Protein AF-A0A2Z7D446-F1 (afdb_monomer)

Radius of gyration: 74.81 Å; Cα contacts (8 Å, |Δi|>4): 0; chains: 1; bounding box: 135×70×244 Å

Solvent-accessible surface area (backbone atoms only — not comparable to full-atom values): 16941 Å² total; per-residue (Å²): 139,85,73,76,69,62,62,59,56,51,52,59,50,55,52,51,55,56,54,52,58,61,61,57,70,62,62,71,68,70,73,66,80,77,76,84,79,87,79,92,70,89,73,76,91,74,81,80,77,81,74,77,75,71,85,68,87,78,54,74,69,58,53,55,55,55,50,53,56,53,53,56,50,53,57,55,51,52,55,54,52,54,55,53,64,62,57,70,66,61,81,74,71,82,81,81,79,83,88,80,84,94,65,99,78,61,64,71,63,55,55,54,54,52,51,51,52,52,50,52,53,51,52,50,52,51,52,51,50,52,52,51,51,54,48,51,51,55,49,51,52,51,50,54,53,48,53,51,51,51,52,50,52,52,52,50,51,52,50,51,54,53,52,52,51,53,51,53,54,49,54,51,57,49,51,52,52,53,48,51,52,52,52,52,52,53,50,52,52,52,52,52,53,51,49,53,53,50,51,54,50,50,54,51,50,52,52,50,52,51,51,51,52,53,50,52,51,52,51,52,51,51,53,52,53,52,53,50,52,51,53,50,54,52,49,52,52,52,53,52,48,52,51,50,51,52,50,52,53,52,48,50,55,49,50,54,52,51,52,53,50,51,52,53,50,52,51,49,52,52,50,53,51,50,52,51,51,50,54,59,59,65,58,73,80,74,85,90,127

Secondary structure (DSSP, 8-state):
---HHHHHHHHHHHHHHHHHHHHHTTTTTSSSTTS------------------------HHHHHHHHHHHHHHHHHHHHHHHHHHHHTTSTT-----------TTSHHHHHHHHHHHHHHHHHHHHHHHHHHHHHHHHHHHHHHHHHHHHHHHHHHHHHHHHHHHHHHHHHHHHHHHHHHHHHHHHHHHHHHHHHHHHHHHHHHHHHHHHHHHHHHHHHHHHHHHHHHHHHHHHHHHHHHHHHHHHHHHHHHHHHHHHHHHHHHHHHHHHHHHHHHHHHHHHGGGS---

Organism: NCBI:txid472368

Mean predicted aligned error: 19.19 Å

Structure (mmCIF, N/CA/C/O backbone):
data_AF-A0A2Z7D446-F1
#
_entry.id   AF-A0A2Z7D446-F1
#
loop_
_atom_site.group_PDB
_atom_site.id
_atom_site.type_symbol
_atom_site.label_atom_id
_atom_site.label_alt_id
_atom_site.label_comp_id
_atom_site.label_asym_id
_atom_site.label_entity_id
_atom_site.label_seq_id
_atom_site.pdbx_PDB_ins_code
_atom_site.Cartn_x
_atom_site.Cartn_y
_atom_site.Cartn_z
_atom_site.occupancy
_atom_site.B_iso_or_equiv
_atom_site.auth_seq_id
_atom_site.auth_comp_id
_atom_site.auth_asym_id
_atom_site.auth_atom_id
_atom_site.pdbx_PDB_model_num
ATOM 1 N N . MET A 1 1 ? -7.478 -37.285 50.504 1.00 45.81 1 MET A N 1
ATOM 2 C CA . MET A 1 1 ? -7.095 -37.019 49.098 1.00 45.81 1 MET A CA 1
ATOM 3 C C . MET A 1 1 ? -6.933 -35.510 48.919 1.00 45.81 1 MET A C 1
ATOM 5 O O . MET A 1 1 ? -7.862 -34.793 49.253 1.00 45.81 1 MET A O 1
ATOM 9 N N . ARG A 1 2 ? -5.749 -35.007 48.525 1.00 47.47 2 ARG A N 1
ATOM 10 C CA . ARG A 1 2 ? -5.423 -33.561 48.448 1.00 47.47 2 ARG A CA 1
ATOM 11 C C . ARG A 1 2 ? -5.204 -33.129 46.982 1.00 47.47 2 ARG A C 1
ATOM 13 O O . ARG A 1 2 ? -4.108 -33.366 46.484 1.00 47.47 2 ARG A O 1
ATOM 20 N N . PRO A 1 3 ? -6.161 -32.461 46.308 1.00 53.50 3 PRO A N 1
ATOM 21 C CA . PRO A 1 3 ? -5.958 -31.945 44.946 1.00 53.50 3 PRO A CA 1
ATOM 22 C C . PRO A 1 3 ? -5.343 -30.530 44.898 1.00 53.50 3 PRO A C 1
ATOM 24 O O . PRO A 1 3 ? -4.930 -30.066 43.842 1.00 53.50 3 PRO A O 1
ATOM 27 N N . ALA A 1 4 ? -5.233 -29.825 46.028 1.00 52.88 4 ALA A N 1
ATOM 28 C CA . ALA A 1 4 ? -4.943 -28.385 46.030 1.00 52.88 4 ALA A CA 1
ATOM 29 C C . ALA A 1 4 ? -3.487 -27.985 45.695 1.00 52.88 4 ALA A C 1
ATOM 31 O O . ALA A 1 4 ? -3.219 -26.813 45.454 1.00 52.88 4 ALA A O 1
ATOM 32 N N . ARG A 1 5 ? -2.526 -28.922 45.659 1.00 52.75 5 ARG A N 1
ATOM 33 C CA . ARG A 1 5 ? -1.110 -28.587 45.387 1.00 52.75 5 ARG A CA 1
ATOM 34 C C . ARG A 1 5 ? -0.753 -28.515 43.897 1.00 52.75 5 ARG A C 1
ATOM 36 O O . ARG A 1 5 ? 0.243 -27.889 43.557 1.00 52.75 5 ARG A O 1
ATOM 43 N N . SER A 1 6 ? -1.564 -29.101 43.013 1.00 64.31 6 SER A N 1
ATOM 44 C CA . SER A 1 6 ? -1.285 -29.113 41.567 1.00 64.31 6 SER A CA 1
ATOM 45 C C . SER A 1 6 ? -1.637 -27.780 40.887 1.00 64.31 6 SER A C 1
ATOM 47 O O . SER A 1 6 ? -0.875 -27.297 40.052 1.00 64.31 6 SER A O 1
ATOM 49 N N . ALA A 1 7 ? -2.718 -27.120 41.314 1.00 64.44 7 ALA A N 1
ATOM 50 C CA . ALA A 1 7 ? -3.150 -25.850 40.724 1.00 64.44 7 ALA A CA 1
ATOM 51 C C . ALA A 1 7 ? -2.189 -24.681 41.020 1.00 64.44 7 ALA A C 1
ATOM 53 O O . ALA A 1 7 ? -1.989 -23.814 40.172 1.00 64.44 7 ALA A O 1
ATOM 54 N N . ALA A 1 8 ? -1.542 -24.678 42.191 1.00 67.12 8 ALA A N 1
ATOM 55 C CA . ALA A 1 8 ? -0.602 -23.619 42.560 1.00 67.12 8 ALA A CA 1
ATOM 56 C C . ALA A 1 8 ? 0.659 -23.629 41.675 1.00 67.12 8 ALA A C 1
ATOM 58 O O . ALA A 1 8 ? 1.114 -22.574 41.243 1.00 67.12 8 ALA A O 1
ATOM 59 N N . LEU A 1 9 ? 1.191 -24.811 41.340 1.00 71.81 9 LEU A N 1
ATOM 60 C CA . LEU A 1 9 ? 2.373 -24.933 40.477 1.00 71.81 9 LEU A CA 1
ATOM 61 C C . LEU A 1 9 ? 2.088 -24.508 39.028 1.00 71.81 9 LEU A C 1
ATOM 63 O O . LEU A 1 9 ? 2.944 -23.892 38.399 1.00 71.81 9 LEU A O 1
ATOM 67 N N . SER A 1 10 ? 0.874 -24.754 38.527 1.00 81.19 10 SER A N 1
ATOM 68 C CA . SER A 1 10 ? 0.450 -24.301 37.194 1.00 81.19 10 SER A CA 1
ATOM 69 C C . SER A 1 10 ? 0.410 -22.772 37.086 1.00 81.19 10 SER A C 1
ATOM 71 O O . SER A 1 10 ? 0.870 -22.213 36.092 1.00 81.19 10 SER A O 1
ATOM 73 N N . TRP A 1 11 ? -0.049 -22.084 38.135 1.00 81.00 11 TRP A N 1
ATOM 74 C CA . TRP A 1 11 ? -0.133 -20.622 38.141 1.00 81.00 11 TRP A CA 1
ATOM 75 C C . TRP A 1 11 ? 1.244 -19.943 38.155 1.00 81.00 11 TRP A C 1
ATOM 77 O O . TRP A 1 11 ? 1.459 -18.960 37.448 1.00 81.00 11 TRP A O 1
ATOM 87 N N . TYR A 1 12 ? 2.203 -20.488 38.911 1.00 80.69 12 TYR A N 1
ATOM 88 C CA . TYR A 1 12 ? 3.579 -19.974 38.926 1.00 80.69 12 TYR A CA 1
ATOM 89 C C . TYR A 1 12 ? 4.335 -20.232 37.617 1.00 80.69 12 TYR A C 1
ATOM 91 O O . TYR A 1 12 ? 5.234 -19.462 37.276 1.00 80.69 12 TYR A O 1
ATOM 99 N N . GLN A 1 13 ? 3.986 -21.291 36.882 1.00 82.00 13 GLN A N 1
ATOM 100 C CA . GLN A 1 13 ? 4.558 -21.551 35.563 1.00 82.00 13 GLN A CA 1
ATOM 101 C C . GLN A 1 13 ? 4.000 -20.563 34.527 1.00 82.00 13 GLN A C 1
ATOM 103 O O . GLN A 1 13 ? 4.774 -19.880 33.867 1.00 82.00 13 GLN A O 1
ATOM 108 N N . LEU A 1 14 ? 2.675 -20.365 34.509 1.00 87.38 14 LEU A N 1
ATOM 109 C CA . LEU A 1 14 ? 2.008 -19.420 33.606 1.00 87.38 14 LEU A CA 1
ATOM 110 C C . LEU A 1 14 ? 2.472 -17.967 33.820 1.00 87.38 14 LEU A C 1
ATOM 112 O O . LEU A 1 14 ? 2.624 -17.212 32.866 1.00 87.38 14 LEU A O 1
ATOM 116 N N . LYS A 1 15 ? 2.724 -17.569 35.076 1.00 87.19 15 LYS A N 1
ATOM 117 C CA . LYS A 1 15 ? 3.250 -16.235 35.409 1.00 87.19 15 LYS A CA 1
ATOM 118 C C . LYS A 1 15 ? 4.658 -16.019 34.839 1.00 87.19 15 LYS A C 1
ATOM 120 O O . LYS A 1 15 ? 4.930 -14.949 34.306 1.00 87.19 15 LYS A O 1
ATOM 125 N N . ARG A 1 16 ? 5.529 -17.033 34.924 1.00 85.56 16 ARG A N 1
ATOM 126 C CA . ARG A 1 16 ? 6.899 -16.969 34.389 1.00 85.56 16 ARG A CA 1
ATOM 127 C C . ARG A 1 16 ? 6.917 -16.840 32.871 1.00 85.56 16 ARG A C 1
ATOM 129 O O . ARG A 1 16 ? 7.693 -16.040 32.360 1.00 85.56 16 ARG A O 1
ATOM 136 N N . ASP A 1 17 ? 6.050 -17.574 32.183 1.00 85.44 17 ASP A N 1
ATOM 137 C CA . ASP A 1 17 ? 5.977 -17.530 30.721 1.00 85.44 17 ASP A CA 1
ATOM 138 C C . ASP A 1 17 ? 5.464 -16.158 30.236 1.00 85.44 17 ASP A C 1
ATOM 140 O O . ASP A 1 17 ? 6.008 -15.589 29.291 1.00 85.44 17 ASP A O 1
ATOM 144 N N . LEU A 1 18 ? 4.504 -15.561 30.958 1.00 85.12 18 LEU A N 1
ATOM 145 C CA . LEU A 1 18 ? 3.976 -14.226 30.651 1.00 85.12 18 LEU A CA 1
ATOM 146 C C . LEU A 1 18 ? 5.014 -13.104 30.853 1.00 85.12 18 LEU A C 1
ATOM 148 O O . LEU A 1 18 ? 5.046 -12.131 30.097 1.00 85.12 18 LEU A O 1
ATOM 152 N N . ASP A 1 19 ? 5.853 -13.220 31.886 1.00 80.75 19 ASP A N 1
ATOM 153 C CA . ASP A 1 19 ? 6.896 -12.231 32.177 1.00 80.75 19 ASP A CA 1
ATOM 154 C C . ASP A 1 19 ? 8.102 -12.374 31.221 1.00 80.75 19 ASP A C 1
ATOM 156 O O . ASP A 1 19 ? 8.728 -11.368 30.875 1.00 80.75 19 ASP A O 1
ATOM 160 N N . ALA A 1 20 ? 8.387 -13.587 30.727 1.00 80.62 20 ALA A N 1
ATOM 161 C CA . ALA A 1 20 ? 9.415 -13.832 29.712 1.00 80.62 20 ALA A CA 1
ATOM 162 C C . ALA A 1 20 ? 9.042 -13.211 28.353 1.00 80.62 20 ALA A C 1
ATOM 164 O O . ALA A 1 20 ? 9.843 -12.460 27.792 1.00 80.62 20 ALA A O 1
ATOM 165 N N . GLU A 1 21 ? 7.805 -13.409 27.883 1.00 77.19 21 GLU A N 1
ATOM 166 C CA . GLU A 1 21 ? 7.310 -12.853 26.610 1.00 77.19 21 GLU A CA 1
ATOM 167 C C . GLU A 1 21 ? 7.317 -11.310 26.610 1.00 77.19 21 GLU A C 1
ATOM 169 O O . GLU A 1 21 ? 7.667 -10.658 25.624 1.00 77.19 21 GLU A O 1
ATOM 174 N N . 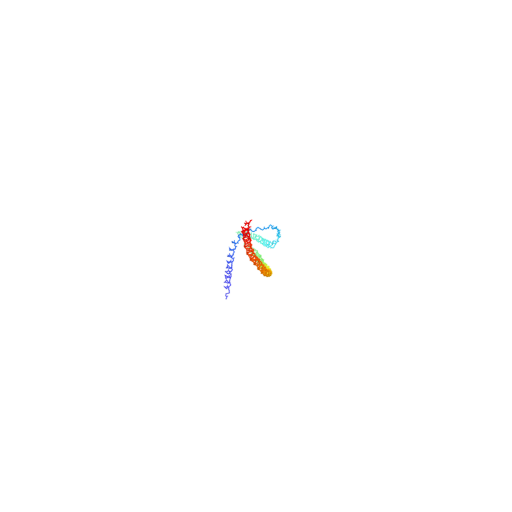LYS A 1 22 ? 7.028 -10.691 27.763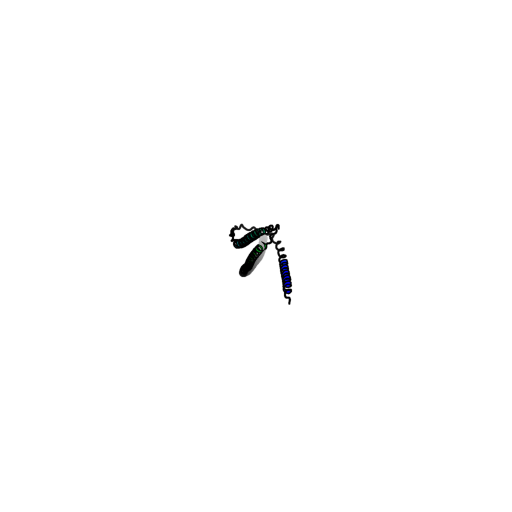 1.00 72.62 22 LYS A N 1
ATOM 175 C CA . LYS A 1 22 ? 7.054 -9.229 27.915 1.00 72.62 22 LYS A CA 1
ATOM 176 C C . LYS A 1 22 ? 8.470 -8.638 27.880 1.00 72.62 22 LYS A C 1
ATOM 178 O O . LYS A 1 22 ? 8.627 -7.461 27.552 1.00 72.62 22 LYS A O 1
ATOM 183 N N . SER A 1 23 ? 9.487 -9.429 28.222 1.00 65.44 23 SER A N 1
ATOM 184 C CA . SER A 1 23 ? 10.889 -8.995 28.217 1.00 65.44 23 SER A CA 1
ATOM 185 C C . SER A 1 23 ? 11.536 -9.029 26.827 1.00 65.44 23 SER A C 1
ATOM 187 O O . SER A 1 23 ? 12.517 -8.324 26.591 1.00 65.44 23 SER A O 1
ATOM 189 N N . GLU A 1 24 ? 10.964 -9.790 25.893 1.00 60.69 24 GLU A N 1
ATOM 190 C CA . GLU A 1 24 ? 11.466 -9.905 24.521 1.00 60.69 24 GLU A CA 1
ATOM 191 C C . GLU A 1 24 ? 10.886 -8.797 23.619 1.00 60.69 24 GLU A C 1
ATOM 193 O O . GLU A 1 24 ? 11.603 -8.197 22.821 1.00 60.69 24 GLU A O 1
ATOM 198 N N . ALA A 1 25 ? 9.640 -8.376 23.869 1.00 56.81 25 ALA A N 1
ATOM 199 C CA . ALA A 1 25 ? 8.967 -7.310 23.118 1.00 56.81 25 ALA A CA 1
ATOM 200 C C . ALA A 1 25 ? 9.537 -5.884 23.317 1.00 56.81 25 ALA A C 1
ATOM 202 O O . ALA A 1 25 ? 9.133 -4.954 22.615 1.00 56.81 25 ALA A O 1
ATOM 203 N N . THR A 1 26 ? 10.448 -5.664 24.273 1.00 52.03 26 THR A N 1
ATOM 204 C CA . THR A 1 26 ? 11.039 -4.337 24.538 1.00 52.03 26 THR A CA 1
ATOM 205 C C . THR A 1 26 ? 12.441 -4.144 23.967 1.00 52.03 26 THR A C 1
ATOM 207 O O . THR A 1 26 ? 12.908 -3.006 23.942 1.00 52.03 26 THR A O 1
ATOM 210 N N . LYS A 1 27 ? 13.097 -5.191 23.443 1.00 53.62 27 LYS A N 1
ATOM 211 C CA . LYS A 1 27 ? 14.417 -5.047 22.799 1.00 53.62 27 LYS A CA 1
ATOM 212 C C . LYS A 1 27 ? 14.344 -4.638 21.327 1.00 53.62 27 LYS A C 1
ATOM 214 O O . LYS A 1 27 ? 15.234 -3.928 20.868 1.00 53.62 27 LYS A O 1
ATOM 219 N N . ASP A 1 28 ? 13.250 -4.946 20.636 1.00 53.53 28 ASP A N 1
ATOM 220 C CA . ASP A 1 28 ? 13.100 -4.598 19.215 1.00 53.53 28 ASP A CA 1
ATOM 221 C C . ASP A 1 28 ? 12.646 -3.152 18.965 1.00 53.53 28 ASP A C 1
ATOM 223 O O . ASP A 1 28 ? 12.715 -2.663 17.843 1.00 53.53 28 ASP A O 1
ATOM 227 N N . LYS A 1 29 ? 12.246 -2.408 20.004 1.00 53.50 29 LYS A N 1
ATOM 228 C CA . LYS A 1 29 ? 11.827 -1.002 19.853 1.00 53.50 29 LYS A CA 1
ATOM 229 C C . LYS A 1 29 ? 12.955 0.025 19.928 1.00 53.50 29 LYS A C 1
ATOM 231 O O . LYS A 1 29 ? 12.698 1.198 19.682 1.00 53.50 29 LYS A O 1
ATOM 236 N N . GLN A 1 30 ? 14.181 -0.380 20.267 1.00 51.97 30 GLN A N 1
ATOM 237 C CA . GLN A 1 30 ? 15.298 0.561 20.422 1.00 51.97 30 GLN A CA 1
ATOM 238 C C . GLN A 1 30 ? 16.219 0.639 19.190 1.00 51.97 30 GLN A C 1
ATOM 240 O O . GLN A 1 30 ? 17.029 1.557 19.097 1.00 51.97 30 GLN A O 1
ATOM 245 N N . SER A 1 31 ? 16.099 -0.272 18.219 1.00 53.53 31 SER A N 1
ATOM 246 C CA . SER A 1 31 ? 16.943 -0.280 17.011 1.00 53.53 31 SER A CA 1
ATOM 247 C C . SER A 1 31 ? 16.336 0.454 15.807 1.00 53.53 31 SER A C 1
ATOM 249 O O . SER A 1 31 ? 17.049 0.714 14.838 1.00 53.53 31 SER A O 1
ATOM 251 N N . GLU A 1 32 ? 15.062 0.852 15.862 1.00 50.88 32 GLU A N 1
ATOM 252 C CA . GLU A 1 32 ? 14.374 1.497 14.731 1.00 50.88 32 GLU A CA 1
ATOM 253 C C . GLU A 1 32 ? 14.438 3.039 14.760 1.00 50.88 32 GLU A C 1
ATOM 255 O O . GLU A 1 32 ? 14.260 3.691 13.733 1.00 50.88 32 GLU A O 1
ATOM 260 N N . ASP A 1 33 ? 14.804 3.638 15.899 1.00 49.94 33 ASP A N 1
ATOM 261 C CA . ASP A 1 33 ? 14.790 5.099 16.108 1.00 49.94 33 ASP A CA 1
ATOM 262 C C . ASP A 1 33 ? 16.054 5.833 15.599 1.00 49.94 33 ASP A C 1
ATOM 264 O O . ASP A 1 33 ? 16.188 7.047 15.718 1.00 49.94 33 ASP A O 1
ATOM 268 N N . MET A 1 34 ? 17.010 5.120 14.990 1.00 52.38 34 MET A N 1
ATOM 269 C CA . MET A 1 34 ? 18.250 5.723 14.468 1.00 52.38 34 MET A CA 1
ATOM 270 C C . MET A 1 34 ? 18.303 5.846 12.937 1.00 52.38 34 MET A C 1
ATOM 272 O O . MET A 1 34 ? 19.298 6.343 12.406 1.00 52.38 34 MET A O 1
ATOM 276 N N . ARG A 1 35 ? 17.256 5.440 12.199 1.00 54.97 35 ARG A N 1
ATOM 277 C CA . ARG A 1 35 ? 17.282 5.405 10.719 1.00 54.97 35 ARG A CA 1
ATOM 278 C C . ARG A 1 35 ? 16.427 6.454 9.999 1.00 54.97 35 ARG A C 1
ATOM 280 O O . ARG A 1 35 ? 16.237 6.344 8.792 1.00 54.97 35 ARG A O 1
ATOM 287 N N . SER A 1 36 ? 15.962 7.502 10.676 1.00 53.31 36 SER A N 1
ATOM 288 C CA . SER A 1 36 ? 15.228 8.602 10.031 1.00 53.31 36 SER A CA 1
ATOM 289 C C . SER A 1 36 ? 15.920 9.952 10.225 1.00 53.31 36 SER A C 1
ATOM 291 O O . SER A 1 36 ? 15.410 10.853 10.890 1.00 53.31 36 SER A O 1
ATOM 293 N N . ARG A 1 37 ? 17.095 10.123 9.618 1.00 58.00 37 ARG A N 1
ATOM 294 C CA . ARG A 1 37 ? 17.642 11.452 9.325 1.00 58.00 37 ARG A CA 1
ATOM 295 C C . ARG A 1 37 ? 18.060 11.496 7.862 1.00 58.00 37 ARG A C 1
ATOM 297 O O . ARG A 1 37 ? 18.836 10.655 7.423 1.00 58.00 37 ARG A O 1
ATOM 304 N N . ASN A 1 38 ? 17.563 12.523 7.175 1.00 54.59 38 ASN A N 1
ATOM 305 C CA . ASN A 1 38 ? 17.978 13.023 5.860 1.00 54.59 38 ASN A CA 1
ATOM 306 C C . ASN A 1 38 ? 17.155 12.529 4.665 1.00 54.59 38 ASN A C 1
ATOM 308 O O . ASN A 1 38 ? 17.614 11.741 3.845 1.00 54.59 38 ASN A O 1
ATOM 312 N N . THR A 1 39 ? 15.968 13.113 4.496 1.00 49.38 39 THR A N 1
ATOM 313 C CA . THR A 1 39 ? 15.541 13.596 3.172 1.00 49.38 39 THR A CA 1
ATOM 314 C C . THR A 1 39 ? 14.478 14.674 3.359 1.00 49.38 39 THR A C 1
ATOM 316 O O . THR A 1 39 ? 13.283 14.408 3.440 1.00 49.38 39 THR A O 1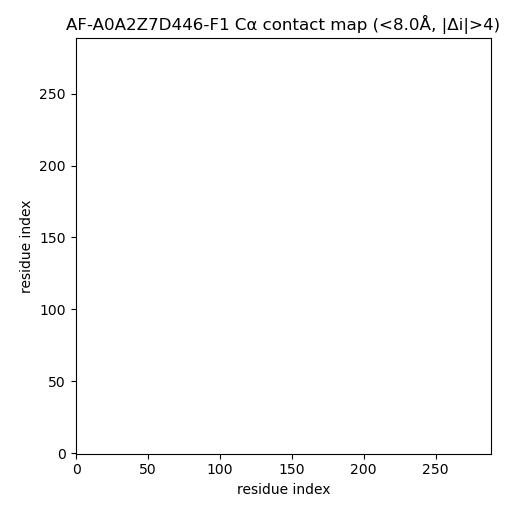
ATOM 319 N N . GLU A 1 40 ? 14.934 15.918 3.491 1.00 47.03 40 GLU A N 1
ATOM 320 C CA . GLU A 1 40 ? 14.078 17.099 3.431 1.00 47.03 40 GLU A CA 1
ATOM 321 C C . GLU A 1 40 ? 13.704 17.330 1.960 1.00 47.03 40 GLU A C 1
ATOM 323 O O . GLU A 1 40 ? 14.356 18.063 1.222 1.00 47.03 40 GLU A O 1
ATOM 328 N N . VAL A 1 41 ? 12.688 16.600 1.500 1.00 55.69 41 VAL A N 1
ATOM 329 C CA . VAL A 1 41 ? 12.043 16.841 0.209 1.00 55.69 41 VAL A CA 1
ATOM 330 C C . VAL A 1 41 ? 10.982 17.909 0.442 1.00 55.69 41 VAL A C 1
ATOM 332 O O . VAL A 1 41 ? 10.007 17.689 1.161 1.00 55.69 41 VAL A O 1
ATOM 335 N N . ALA A 1 42 ? 11.188 19.084 -0.150 1.00 58.53 42 ALA A N 1
ATOM 336 C CA . ALA A 1 42 ? 10.226 20.175 -0.136 1.00 58.53 42 ALA A CA 1
ATOM 337 C C . ALA A 1 42 ? 8.902 19.709 -0.766 1.00 58.53 42 ALA A C 1
ATOM 339 O O . ALA A 1 42 ? 8.788 19.554 -1.982 1.00 58.53 42 ALA A O 1
ATOM 340 N N . HIS A 1 43 ? 7.894 19.464 0.070 1.00 48.97 43 HIS A N 1
ATOM 341 C CA . HIS A 1 43 ? 6.547 19.165 -0.395 1.00 48.97 43 HIS A CA 1
ATOM 342 C C . HIS A 1 43 ? 5.797 20.459 -0.746 1.00 48.97 43 HIS A C 1
ATOM 344 O O . HIS A 1 43 ? 5.843 21.424 0.023 1.00 48.97 43 HIS A O 1
ATOM 350 N N . PRO A 1 44 ? 5.070 20.492 -1.879 1.00 57.44 44 PRO A N 1
ATOM 351 C CA . PRO A 1 44 ? 4.242 21.629 -2.251 1.00 57.44 44 PRO A CA 1
ATOM 352 C C . PRO A 1 44 ? 3.130 21.842 -1.219 1.00 57.44 44 PRO A C 1
ATOM 354 O O . PRO A 1 44 ? 2.625 20.895 -0.615 1.00 57.44 44 PRO A O 1
ATOM 357 N N . ALA A 1 45 ? 2.753 23.105 -1.025 1.00 52.47 45 ALA A N 1
ATOM 358 C CA . ALA A 1 45 ? 1.757 23.561 -0.066 1.00 52.47 45 ALA A CA 1
ATOM 359 C C . ALA A 1 45 ? 0.377 22.916 -0.305 1.00 52.47 45 ALA A C 1
ATOM 361 O O . ALA A 1 45 ? -0.497 23.473 -0.968 1.00 52.47 45 ALA A O 1
ATOM 362 N N . VAL A 1 46 ? 0.158 21.733 0.271 1.00 51.62 46 VAL A N 1
ATOM 363 C CA . VAL A 1 46 ? -1.161 21.105 0.329 1.00 51.62 46 VAL A CA 1
ATOM 364 C C . VAL A 1 46 ? -1.969 21.817 1.407 1.00 51.62 46 VAL A C 1
ATOM 366 O O . VAL A 1 46 ? -1.696 21.727 2.605 1.00 51.62 46 VAL A O 1
ATOM 369 N N . LYS A 1 47 ? -2.985 22.545 0.947 1.00 67.25 47 LYS A N 1
ATOM 370 C CA . LYS A 1 47 ? -4.021 23.220 1.729 1.00 67.25 47 LYS A CA 1
ATOM 371 C C . LYS A 1 47 ? -4.653 22.215 2.706 1.00 67.25 47 LYS A C 1
ATOM 373 O O . LYS A 1 47 ? -5.536 21.445 2.338 1.00 67.25 47 LYS A O 1
ATOM 378 N N . ARG A 1 48 ? -4.173 22.191 3.957 1.00 48.09 48 ARG A N 1
ATOM 379 C CA . ARG A 1 48 ? -4.730 21.376 5.050 1.00 48.09 48 ARG A CA 1
ATOM 380 C C . ARG A 1 48 ? -6.187 21.778 5.281 1.00 48.09 48 ARG A C 1
ATOM 382 O O . ARG A 1 48 ? -6.473 22.770 5.947 1.00 48.09 48 ARG A O 1
ATOM 389 N N . ILE A 1 49 ? -7.109 20.979 4.756 1.00 66.19 49 ILE A N 1
ATOM 390 C CA . ILE A 1 49 ? -8.514 21.004 5.153 1.00 66.19 49 ILE A CA 1
ATOM 391 C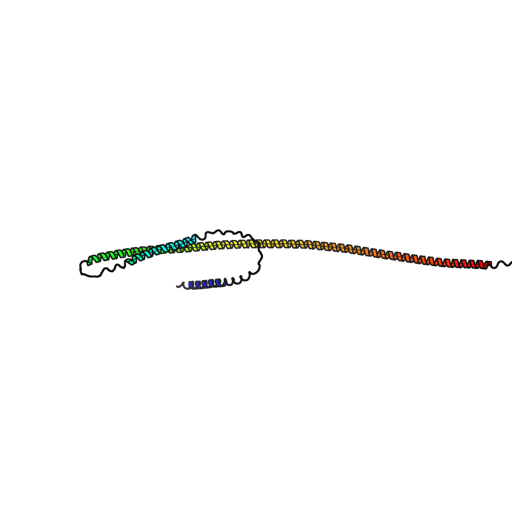 C . ILE A 1 49 ? -8.564 20.496 6.595 1.00 66.19 49 ILE A C 1
ATOM 393 O O . ILE A 1 49 ? -8.377 19.308 6.861 1.00 66.19 49 ILE A O 1
ATOM 397 N N . ARG A 1 50 ? -8.781 21.413 7.542 1.00 47.94 50 ARG A N 1
ATOM 398 C CA . ARG A 1 50 ? -9.128 21.073 8.923 1.00 47.94 50 ARG A CA 1
ATOM 399 C C . ARG A 1 50 ? -10.479 20.363 8.895 1.00 47.94 50 ARG A C 1
ATOM 401 O O . ARG A 1 50 ? -11.518 21.012 8.875 1.00 47.94 50 ARG A O 1
ATOM 408 N N . LYS A 1 51 ? -10.472 19.030 8.894 1.00 50.34 51 LYS A N 1
ATOM 409 C CA . LYS A 1 51 ? -11.638 18.270 9.338 1.00 50.34 51 LYS A CA 1
ATOM 410 C C . LYS A 1 51 ? -11.749 18.490 10.841 1.00 50.34 51 LYS A C 1
ATOM 412 O O . LYS A 1 51 ? -10.934 17.990 11.613 1.00 50.34 51 LYS A O 1
ATOM 417 N N . THR A 1 52 ? -12.719 19.302 11.235 1.00 49.62 52 THR A N 1
ATOM 418 C CA . THR A 1 52 ? -13.222 19.373 12.601 1.00 49.62 52 THR A CA 1
ATOM 419 C C . THR A 1 52 ? -13.674 17.972 12.990 1.00 49.62 52 THR A C 1
ATOM 421 O O . THR A 1 52 ? -14.707 17.481 12.545 1.00 49.62 52 THR A O 1
ATOM 424 N N . VAL A 1 53 ? -12.844 17.292 13.781 1.00 43.12 53 VAL A N 1
ATOM 425 C CA . VAL A 1 53 ? -13.238 16.082 14.495 1.00 43.12 53 VAL A CA 1
ATOM 426 C C . VAL A 1 53 ? -14.386 16.505 15.397 1.00 43.12 53 VAL A C 1
ATOM 428 O O . VAL A 1 53 ? -14.193 17.268 16.346 1.00 43.12 53 VAL A O 1
ATOM 431 N N . GLY A 1 54 ? -15.599 16.094 15.025 1.00 46.88 54 GLY A N 1
ATOM 432 C CA . GLY A 1 54 ? -16.776 16.266 15.856 1.00 46.88 54 GLY A CA 1
ATOM 433 C C . GLY A 1 54 ? -16.449 15.751 17.249 1.00 46.88 54 GLY A C 1
ATOM 434 O O . GLY A 1 54 ? -15.873 14.671 17.389 1.00 46.88 54 GLY A O 1
ATOM 435 N N . ARG A 1 55 ? -16.769 16.555 18.265 1.00 52.38 55 ARG A N 1
ATOM 436 C CA . ARG A 1 55 ? -16.786 16.123 19.661 1.00 52.38 55 ARG A CA 1
ATOM 437 C C . ARG A 1 55 ? -17.771 14.962 19.750 1.00 52.38 55 ARG A C 1
ATOM 439 O O . ARG A 1 55 ? -18.965 15.168 19.934 1.00 52.38 55 ARG A O 1
ATOM 446 N N . GLY A 1 56 ? -17.268 13.752 19.526 1.00 46.78 56 GLY A N 1
ATOM 447 C CA . GLY A 1 56 ? -17.983 12.531 19.829 1.00 46.78 56 GLY A CA 1
ATOM 448 C C . GLY A 1 56 ? -18.333 12.580 21.305 1.00 46.78 56 GLY A C 1
ATOM 449 O O . GLY A 1 56 ? -17.494 12.968 22.114 1.00 46.78 56 GLY A O 1
ATOM 450 N N . MET A 1 57 ? -19.585 12.256 21.617 1.00 48.00 57 MET A N 1
ATOM 451 C CA . MET A 1 57 ? -20.096 12.045 22.966 1.00 48.00 57 MET A CA 1
ATOM 452 C C . MET A 1 57 ? -19.120 11.169 23.757 1.00 48.00 57 MET A C 1
ATOM 454 O O . MET A 1 57 ? -19.160 9.943 23.675 1.00 48.00 57 MET A O 1
ATOM 458 N N . VAL A 1 58 ? -18.210 11.791 24.502 1.00 45.34 58 VAL A N 1
ATOM 459 C CA . VAL A 1 58 ? -17.343 11.068 25.420 1.00 45.34 58 VAL A CA 1
ATOM 460 C C . VAL A 1 58 ? -18.192 10.787 26.653 1.00 45.34 58 VAL A C 1
ATOM 462 O O . VAL A 1 58 ? -18.494 11.686 27.426 1.00 45.34 58 VAL A O 1
ATOM 465 N N . ASN A 1 59 ? -18.602 9.528 26.786 1.00 50.03 59 ASN A N 1
ATOM 466 C CA . ASN A 1 59 ? -18.905 8.869 28.054 1.00 50.03 59 ASN A CA 1
ATOM 467 C C . ASN A 1 59 ? -19.932 9.522 28.992 1.00 50.03 59 ASN A C 1
ATOM 469 O O . ASN A 1 59 ? -19.664 9.681 30.180 1.00 50.03 59 ASN A O 1
ATOM 473 N N . LEU A 1 60 ? -21.174 9.701 28.535 1.00 50.31 60 LEU A N 1
ATOM 474 C CA . LEU A 1 60 ? -22.293 9.866 29.478 1.00 50.31 60 LEU A CA 1
ATOM 475 C C . LEU A 1 60 ? -22.430 8.656 30.438 1.00 50.31 60 LEU A C 1
ATOM 477 O O . LEU A 1 60 ? -22.930 8.792 31.547 1.00 50.31 60 LEU A O 1
ATOM 481 N N . CYS A 1 61 ? -21.964 7.465 30.034 1.00 48.62 61 CYS A N 1
ATOM 482 C CA . CYS A 1 61 ? -22.066 6.242 30.840 1.00 48.62 61 CYS A CA 1
ATOM 483 C C . CYS A 1 61 ? -21.035 6.142 31.978 1.00 48.62 61 CYS A C 1
ATOM 485 O O . CYS A 1 61 ? -21.315 5.480 32.972 1.00 48.62 61 CYS A O 1
ATOM 487 N N . ALA A 1 62 ? -19.860 6.776 31.864 1.00 51.19 62 ALA A N 1
ATOM 488 C CA . ALA A 1 62 ? -18.861 6.719 32.936 1.00 51.19 62 ALA A CA 1
ATOM 489 C C . ALA A 1 62 ? -19.237 7.651 34.100 1.00 51.19 62 ALA A C 1
ATOM 491 O O . ALA A 1 62 ? -19.096 7.265 35.258 1.00 51.19 62 ALA A O 1
ATOM 492 N N . ASP A 1 63 ? -19.796 8.826 33.793 1.00 43.97 63 ASP A N 1
ATOM 493 C CA . ASP A 1 63 ? -20.229 9.793 34.808 1.00 43.97 63 ASP A CA 1
ATOM 494 C C . ASP A 1 63 ? -21.394 9.267 35.654 1.00 43.97 63 ASP A C 1
ATOM 496 O O . ASP A 1 63 ? -21.385 9.422 36.871 1.00 43.97 63 ASP A O 1
ATOM 500 N N . LEU A 1 64 ? -22.360 8.566 35.048 1.00 53.06 64 LEU A N 1
ATOM 501 C CA . LEU A 1 64 ? -23.514 8.008 35.766 1.00 53.06 64 LEU A CA 1
ATOM 502 C C . LEU A 1 64 ? -23.130 6.919 36.785 1.00 53.06 64 LEU A C 1
ATOM 504 O O . LEU A 1 64 ? -23.719 6.860 37.862 1.00 53.06 64 LEU A O 1
ATOM 508 N N . ILE A 1 65 ? -22.127 6.085 36.486 1.00 54.00 65 ILE A N 1
ATOM 509 C CA . ILE A 1 65 ? -21.684 5.009 37.393 1.00 54.00 65 ILE A CA 1
ATOM 510 C C . ILE A 1 65 ? -20.871 5.581 38.561 1.00 54.00 65 ILE A C 1
ATOM 512 O O . ILE A 1 65 ? -21.046 5.153 39.705 1.00 54.00 65 ILE A O 1
ATOM 516 N N . VAL A 1 66 ? -20.015 6.574 38.299 1.00 54.97 66 VAL A N 1
ATOM 517 C CA . VAL A 1 66 ? -19.216 7.227 39.345 1.00 54.97 66 VAL A CA 1
ATOM 518 C C . VAL A 1 66 ? -20.108 8.073 40.257 1.00 54.97 66 VAL A C 1
ATOM 520 O O . VAL A 1 66 ? -19.991 7.967 41.478 1.00 54.97 66 VAL A O 1
ATOM 523 N N . HIS A 1 67 ? -21.065 8.829 39.705 1.00 45.47 67 HIS A N 1
ATOM 524 C CA . HIS A 1 67 ? -21.970 9.646 40.518 1.00 45.47 67 HIS A CA 1
ATOM 525 C C . HIS A 1 67 ? -22.892 8.814 41.414 1.00 45.47 67 HIS A C 1
ATOM 527 O O . HIS A 1 67 ? -23.019 9.118 42.600 1.00 45.47 67 HIS A O 1
ATOM 533 N N . LEU A 1 68 ? -23.502 7.745 40.890 1.00 47.75 68 LEU A N 1
ATOM 534 C CA . LEU A 1 68 ? -24.460 6.949 41.663 1.00 47.75 68 LEU A CA 1
ATOM 535 C C . LEU A 1 68 ? -23.778 6.178 42.809 1.00 47.75 68 LEU A C 1
ATOM 537 O O . LEU A 1 68 ? -24.338 6.055 43.897 1.00 47.75 68 LEU A O 1
ATOM 541 N N . SER A 1 69 ? -22.539 5.721 42.598 1.00 48.47 69 SER A N 1
ATOM 542 C CA . SER A 1 69 ? -21.755 5.003 43.615 1.00 48.47 69 SER A CA 1
ATOM 543 C C . SER A 1 69 ? -21.307 5.913 44.765 1.00 48.47 69 SER A C 1
ATOM 545 O O . SER A 1 69 ? -21.299 5.496 45.924 1.00 48.47 69 SER A O 1
ATOM 547 N N . ILE A 1 70 ? -20.960 7.168 44.460 1.00 50.84 70 ILE A N 1
ATOM 548 C CA . ILE A 1 70 ? -20.579 8.170 45.467 1.00 50.84 70 ILE A CA 1
ATOM 549 C C . ILE A 1 70 ? -21.811 8.627 46.259 1.00 50.84 70 ILE A C 1
ATOM 551 O O . ILE A 1 70 ? -21.738 8.765 47.476 1.00 50.84 70 ILE A O 1
ATOM 555 N N . GLN A 1 71 ? -22.955 8.802 45.596 1.00 46.91 71 GLN A N 1
ATOM 556 C CA . GLN A 1 71 ? -24.172 9.284 46.249 1.00 46.91 71 GLN A CA 1
ATOM 557 C C . GLN A 1 71 ? -24.767 8.253 47.222 1.00 46.91 71 GLN A C 1
ATOM 559 O O . GLN A 1 71 ? -25.141 8.603 48.338 1.00 46.91 71 GLN A O 1
ATOM 564 N N . ILE A 1 72 ? -24.770 6.965 46.855 1.00 56.12 72 ILE A N 1
ATOM 565 C CA . ILE A 1 72 ? -25.276 5.894 47.730 1.00 56.12 72 ILE A CA 1
ATOM 566 C C . ILE A 1 72 ? -24.360 5.676 48.946 1.00 56.12 72 ILE A C 1
ATOM 568 O O . ILE A 1 72 ? -24.853 5.361 50.030 1.00 56.12 72 ILE A O 1
ATOM 572 N N . SER A 1 73 ? -23.040 5.853 48.806 1.00 52.12 73 SER A N 1
ATOM 573 C CA . SER A 1 73 ? -22.131 5.672 49.945 1.00 52.12 73 SER A CA 1
ATOM 574 C C . SER A 1 73 ? -22.270 6.799 50.971 1.00 52.12 73 SER A C 1
ATOM 576 O O . SER A 1 73 ? -22.307 6.523 52.167 1.00 52.12 73 SER A O 1
ATOM 578 N N . VAL A 1 74 ? -22.438 8.052 50.542 1.00 61.19 74 VAL A N 1
ATOM 579 C CA . VAL A 1 74 ? -22.547 9.199 51.458 1.00 61.19 74 VAL A CA 1
ATOM 580 C C . VAL A 1 74 ? -23.826 9.139 52.306 1.00 61.19 74 VAL A C 1
ATOM 582 O O . VAL A 1 74 ? -23.739 9.265 53.529 1.00 61.19 74 VAL A O 1
ATOM 585 N N . ASP A 1 75 ? -24.985 8.845 51.709 1.00 55.88 75 ASP A N 1
ATOM 586 C CA . ASP A 1 75 ? -26.271 8.851 52.432 1.00 55.88 75 ASP A CA 1
ATOM 587 C C . ASP A 1 75 ? -26.406 7.698 53.444 1.00 55.88 75 ASP A C 1
ATOM 589 O O . ASP A 1 75 ? -26.937 7.871 54.550 1.00 55.88 75 ASP A O 1
ATOM 593 N N . ILE A 1 76 ? -25.892 6.510 53.098 1.00 61.03 76 ILE A N 1
ATOM 594 C CA . ILE A 1 76 ? -25.922 5.348 53.999 1.00 61.03 76 ILE A CA 1
ATOM 595 C C . ILE A 1 76 ? -25.012 5.593 55.202 1.00 61.03 76 ILE A C 1
ATOM 597 O O . ILE A 1 76 ? -25.389 5.280 56.333 1.00 61.03 76 ILE A O 1
ATOM 601 N N . THR A 1 77 ? -23.832 6.177 54.979 1.00 61.53 77 THR A N 1
ATOM 602 C CA . THR A 1 77 ? -22.867 6.384 56.059 1.00 61.53 77 THR A CA 1
ATOM 603 C C . THR A 1 77 ? -23.342 7.477 57.026 1.00 61.53 77 THR A C 1
ATOM 605 O O . THR A 1 77 ? -23.270 7.272 58.238 1.00 61.53 77 THR A O 1
ATOM 608 N N . ASP A 1 78 ? -23.916 8.584 56.534 1.00 66.56 78 ASP A N 1
ATOM 609 C CA . ASP A 1 78 ? -24.415 9.676 57.392 1.00 66.56 78 ASP A CA 1
ATOM 610 C C . ASP A 1 78 ? -25.577 9.225 58.295 1.00 66.56 78 ASP A C 1
ATOM 612 O O . ASP A 1 78 ? -25.579 9.471 59.505 1.00 66.56 78 ASP A O 1
ATOM 616 N N . THR A 1 79 ? -26.521 8.457 57.744 1.00 66.88 79 THR A N 1
ATOM 617 C CA . THR A 1 79 ? -27.668 7.933 58.506 1.00 66.88 79 THR A CA 1
ATOM 618 C C . THR A 1 79 ? -27.223 6.951 59.600 1.00 66.88 79 THR A C 1
ATOM 620 O O . THR A 1 79 ? -27.724 6.999 60.728 1.00 66.88 79 THR A O 1
ATOM 623 N N . PHE A 1 80 ? -26.244 6.088 59.303 1.00 65.88 80 PHE A N 1
ATOM 624 C CA . PHE A 1 80 ? -25.714 5.108 60.258 1.00 65.88 80 PHE A CA 1
ATOM 625 C C . PHE A 1 80 ? -24.908 5.777 61.384 1.00 65.88 80 PHE A C 1
ATOM 627 O O . PHE A 1 80 ? -25.081 5.434 62.557 1.00 65.88 80 PHE A O 1
ATOM 634 N N . PHE A 1 81 ? -24.079 6.776 61.055 1.00 69.25 81 PHE A N 1
ATOM 635 C CA . PHE A 1 81 ? -23.336 7.556 62.050 1.00 69.25 81 PHE A CA 1
ATOM 636 C C . PHE A 1 81 ? -24.267 8.356 62.964 1.00 69.25 81 PHE A C 1
ATOM 638 O O . PHE A 1 81 ? -24.061 8.378 64.181 1.00 69.25 81 PHE A O 1
ATOM 645 N N . ARG A 1 82 ? -25.325 8.956 62.411 1.00 73.69 82 ARG A N 1
ATOM 646 C CA . ARG A 1 82 ? -26.302 9.722 63.191 1.00 73.69 82 ARG A CA 1
ATOM 647 C C . ARG A 1 82 ? -27.067 8.822 64.173 1.00 73.69 82 ARG A C 1
ATOM 649 O O . ARG A 1 82 ? -27.203 9.179 65.342 1.00 73.69 82 ARG A O 1
ATOM 656 N N . ALA A 1 83 ? -27.471 7.617 63.762 1.00 63.72 83 ALA A N 1
ATOM 657 C CA . ALA A 1 83 ? -28.114 6.642 64.652 1.00 63.72 83 ALA A CA 1
ATOM 658 C C . ALA A 1 83 ? -27.192 6.162 65.794 1.00 63.72 83 ALA A C 1
ATOM 660 O O . ALA A 1 83 ? -27.635 6.028 66.938 1.00 63.72 83 ALA A O 1
ATOM 661 N N . PHE A 1 84 ? -25.898 5.957 65.519 1.00 64.06 84 PHE A N 1
ATOM 662 C CA . PHE A 1 84 ? -24.921 5.538 66.532 1.00 64.06 84 PHE A CA 1
ATOM 663 C C . PHE A 1 84 ? -24.663 6.617 67.594 1.00 64.06 84 PHE A C 1
ATOM 665 O O . PHE A 1 84 ? -24.599 6.313 68.787 1.00 64.06 84 PHE A O 1
ATOM 672 N N . GLN A 1 85 ? -24.577 7.885 67.182 1.00 64.94 85 GLN A N 1
ATOM 673 C CA . GLN A 1 85 ? -24.371 9.009 68.102 1.00 64.94 85 GLN A CA 1
ATOM 674 C C . GLN A 1 85 ? -25.557 9.232 69.050 1.00 64.94 85 GLN A C 1
ATOM 676 O O . GLN A 1 85 ? -25.364 9.656 70.191 1.00 64.94 85 GLN A O 1
ATOM 681 N N . HIS A 1 86 ? -26.779 8.902 68.625 1.00 59.31 86 HIS A N 1
ATOM 682 C CA . HIS A 1 86 ? -27.952 8.980 69.497 1.00 59.31 86 HIS A CA 1
ATOM 683 C C . HIS A 1 86 ? -27.986 7.871 70.561 1.00 59.31 86 HIS A C 1
ATOM 685 O O . HIS A 1 86 ? -28.501 8.102 71.654 1.00 59.31 86 HIS A O 1
ATOM 691 N N . ARG A 1 87 ? -27.382 6.703 70.302 1.00 53.91 87 ARG A N 1
ATOM 692 C CA . ARG A 1 87 ? -27.389 5.568 71.242 1.00 53.91 87 ARG A CA 1
ATOM 693 C C . ARG A 1 87 ? -26.363 5.700 72.373 1.00 53.91 87 ARG A C 1
ATOM 695 O O . ARG A 1 87 ? -26.616 5.240 73.480 1.00 53.91 87 ARG A O 1
ATOM 702 N N . GLN A 1 88 ? -25.254 6.408 72.141 1.00 54.34 88 GLN A N 1
ATOM 703 C CA . GLN A 1 88 ? -24.212 6.653 73.153 1.00 54.34 88 GLN A CA 1
ATOM 704 C C . GLN A 1 88 ? -24.650 7.561 74.321 1.00 54.34 88 GLN A C 1
ATOM 706 O O . GLN A 1 88 ? -23.912 7.710 75.292 1.00 54.34 88 GLN A O 1
ATOM 711 N N . ARG A 1 89 ? -25.837 8.181 74.254 1.00 55.06 89 ARG A N 1
ATOM 712 C CA . ARG A 1 89 ? -26.349 9.064 75.317 1.00 55.06 89 ARG A CA 1
ATOM 713 C C . ARG A 1 89 ? -27.184 8.356 76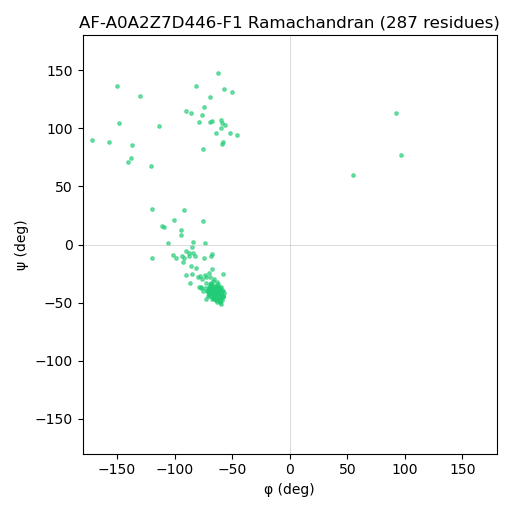.388 1.00 55.06 89 ARG A C 1
ATOM 715 O O . ARG A 1 89 ? -27.527 9.004 77.370 1.00 55.06 89 ARG A O 1
ATOM 722 N N . VAL A 1 90 ? -27.486 7.064 76.236 1.00 50.59 90 VAL A N 1
ATOM 723 C CA . VAL A 1 90 ? -28.366 6.335 77.173 1.00 50.59 90 VAL A CA 1
ATOM 724 C C . VAL A 1 90 ? -27.594 5.674 78.329 1.00 50.59 90 VAL A C 1
ATOM 726 O O . VAL A 1 90 ? -28.121 5.594 79.434 1.00 50.59 90 VAL A O 1
ATOM 729 N N . ASP A 1 91 ? -26.312 5.336 78.155 1.00 50.00 91 ASP A N 1
ATOM 730 C CA . ASP A 1 91 ? -25.490 4.699 79.210 1.00 50.00 91 ASP A CA 1
ATOM 731 C C . ASP A 1 91 ? -25.061 5.643 80.354 1.00 50.00 91 ASP A C 1
ATOM 733 O O . ASP A 1 91 ? -24.380 5.231 81.291 1.00 50.00 91 ASP A O 1
ATOM 737 N N . ARG A 1 92 ? -25.465 6.922 80.329 1.00 52.59 92 ARG A N 1
ATOM 738 C CA . ARG A 1 92 ? -25.177 7.892 81.406 1.00 52.59 92 ARG A CA 1
ATOM 739 C C . ARG A 1 92 ? -26.283 8.029 82.462 1.00 52.59 92 ARG A C 1
ATOM 741 O O . ARG A 1 92 ? -26.164 8.884 83.333 1.00 52.59 92 ARG A O 1
ATOM 748 N N . CYS A 1 93 ? -27.319 7.188 82.442 1.00 48.62 93 CYS A N 1
ATOM 749 C CA . CYS A 1 93 ? -28.416 7.233 83.422 1.00 48.62 93 CYS A CA 1
ATOM 750 C C . CYS A 1 93 ? -28.260 6.297 84.639 1.00 48.62 93 CYS A C 1
ATOM 752 O O . CYS A 1 93 ? -29.209 6.149 85.402 1.00 48.62 93 CYS A O 1
ATOM 754 N N . CYS A 1 94 ? -27.088 5.703 84.885 1.00 52.94 94 CYS A N 1
ATOM 755 C CA . CYS A 1 94 ? -26.877 4.783 86.017 1.00 52.94 94 CYS A CA 1
ATOM 756 C C . CYS A 1 94 ? -26.359 5.453 87.309 1.00 52.94 94 CYS A C 1
ATOM 758 O O . CYS A 1 94 ? -25.648 4.821 88.081 1.00 52.94 94 CYS A O 1
ATOM 760 N N . GLY A 1 95 ? -26.692 6.723 87.553 1.00 50.78 95 GLY A N 1
ATOM 761 C CA . GLY A 1 95 ? -26.278 7.461 88.759 1.00 50.78 95 GLY A CA 1
ATOM 762 C C . GLY A 1 95 ? -27.345 7.572 89.853 1.00 50.78 95 GLY A C 1
ATOM 763 O O . GLY A 1 95 ? -27.289 8.522 90.622 1.00 50.78 95 GLY A O 1
ATOM 764 N N . LEU A 1 96 ? -28.361 6.699 89.882 1.00 53.03 96 LEU A N 1
ATOM 765 C CA . LEU A 1 96 ? -29.580 6.926 90.678 1.00 53.03 96 LEU A CA 1
ATOM 766 C C . LEU A 1 96 ? -29.864 5.865 91.754 1.00 53.03 96 LEU A C 1
ATOM 768 O O . LEU A 1 96 ? -31.023 5.616 92.068 1.00 53.03 96 LEU A O 1
ATOM 772 N N . PHE A 1 97 ? -28.826 5.250 92.323 1.00 55.28 97 PHE A N 1
ATOM 773 C CA . PHE A 1 97 ? -28.963 4.401 93.511 1.00 55.28 97 PHE A CA 1
ATOM 774 C C . PHE A 1 97 ? -27.790 4.630 94.467 1.00 55.28 97 PHE A C 1
ATOM 776 O O . PHE A 1 97 ? -26.927 3.772 94.602 1.00 55.28 97 PHE A O 1
ATOM 783 N N . ASP A 1 98 ? -27.766 5.800 95.108 1.00 53.56 98 ASP A N 1
ATOM 784 C CA . ASP A 1 98 ? -27.099 5.939 96.403 1.00 53.56 98 ASP A CA 1
ATOM 785 C C . ASP A 1 98 ? -28.143 5.636 97.485 1.00 53.56 98 ASP A C 1
ATOM 787 O O . ASP A 1 98 ? -29.194 6.277 97.586 1.00 53.56 98 ASP A O 1
ATOM 791 N N . GLU A 1 99 ? -27.872 4.550 98.198 1.00 56.53 99 GLU A N 1
ATOM 792 C CA . GLU A 1 99 ? -28.687 3.917 99.222 1.00 56.53 99 GLU A CA 1
ATOM 793 C C . GLU A 1 99 ? -28.664 4.732 100.513 1.00 56.53 99 GLU A C 1
ATOM 795 O O . GLU A 1 99 ? -27.625 4.823 101.154 1.00 56.53 99 GLU A O 1
ATOM 800 N N . ASP A 1 100 ? -29.820 5.234 100.950 1.00 53.06 100 ASP A N 1
ATOM 801 C CA . ASP A 1 100 ? -30.047 5.513 102.365 1.00 53.06 100 ASP A CA 1
ATOM 802 C C . ASP A 1 100 ? -31.531 5.365 102.745 1.00 53.06 100 ASP A C 1
ATOM 804 O O . ASP A 1 100 ? -32.440 5.874 102.089 1.00 53.06 100 ASP A O 1
ATOM 808 N N . SER A 1 101 ? -31.741 4.714 103.892 1.00 53.75 101 SER A N 1
ATOM 809 C CA . SER A 1 101 ? -32.978 4.533 104.672 1.00 53.75 101 SER A CA 1
ATOM 810 C C . SER A 1 101 ? -33.832 3.277 104.410 1.00 53.75 101 SER A C 1
ATOM 812 O O . SER A 1 101 ? -34.460 3.059 103.376 1.00 53.75 101 SER A O 1
ATOM 814 N N . GLY A 1 102 ? -33.869 2.425 105.439 1.00 58.28 102 GLY A N 1
ATOM 815 C CA . GLY A 1 102 ? -34.602 1.169 105.466 1.00 58.28 102 GLY A CA 1
ATOM 816 C C . GLY A 1 102 ? -36.120 1.339 105.484 1.00 58.28 102 GLY A C 1
ATOM 817 O O . GLY A 1 102 ? -36.688 1.973 106.366 1.00 58.28 102 GLY A O 1
ATOM 818 N N . THR A 1 103 ? -36.790 0.672 104.546 1.00 54.06 103 THR A N 1
ATOM 819 C CA . THR A 1 103 ? -38.212 0.307 104.632 1.00 54.06 103 THR A CA 1
ATOM 820 C C . THR A 1 103 ? -38.433 -1.010 103.881 1.00 54.06 103 THR A C 1
ATOM 822 O O . THR A 1 103 ? -38.465 -1.070 102.656 1.00 54.06 103 THR A O 1
ATOM 825 N N . ALA A 1 104 ? -38.596 -2.106 104.624 1.00 55.94 104 ALA A N 1
ATOM 826 C CA . ALA A 1 104 ? -38.634 -3.478 104.104 1.00 55.94 104 ALA A CA 1
ATOM 827 C C . ALA A 1 104 ? -39.944 -3.884 103.377 1.00 55.94 104 ALA A C 1
ATOM 829 O O . ALA A 1 104 ? -40.225 -5.070 103.241 1.00 55.94 104 ALA A O 1
ATOM 830 N N . SER A 1 105 ? -40.761 -2.935 102.898 1.00 51.50 105 SER A N 1
ATOM 831 C CA . SER A 1 105 ? -42.100 -3.223 102.340 1.00 51.50 105 SER A CA 1
ATOM 832 C C . SER A 1 105 ? -42.308 -2.810 100.874 1.00 51.50 105 SER A C 1
ATOM 834 O O . SER A 1 105 ? -43.296 -3.231 100.278 1.00 51.50 105 SER A O 1
ATOM 836 N N . VAL A 1 106 ? -41.407 -2.031 100.262 1.00 55.53 106 VAL A N 1
ATOM 837 C CA . VAL A 1 106 ? -41.550 -1.561 98.858 1.00 55.53 106 VAL A CA 1
ATOM 838 C C . VAL A 1 106 ? -40.873 -2.509 97.851 1.00 55.53 106 VAL A C 1
ATOM 840 O O . VAL A 1 106 ? -41.124 -2.459 96.650 1.00 55.53 106 VAL A O 1
ATOM 843 N N . HIS A 1 107 ? -40.064 -3.451 98.341 1.00 54.56 107 HIS A N 1
ATOM 844 C CA . HIS A 1 107 ? -39.168 -4.279 97.529 1.00 54.56 107 HIS A CA 1
ATOM 845 C C . HIS A 1 107 ? -39.887 -5.186 96.507 1.00 54.56 107 HIS A C 1
ATOM 847 O O . HIS A 1 107 ? -39.402 -5.364 95.392 1.00 54.56 107 HIS A O 1
ATOM 853 N N . ASN A 1 108 ? -41.078 -5.703 96.831 1.00 59.38 108 ASN A N 1
ATOM 854 C CA . ASN A 1 108 ? -41.790 -6.642 95.952 1.00 59.38 108 ASN A CA 1
ATOM 855 C C . ASN A 1 108 ? -42.419 -5.979 94.710 1.00 59.38 108 ASN A C 1
ATOM 857 O O . ASN A 1 108 ? -42.585 -6.643 93.685 1.00 59.38 108 ASN A O 1
ATOM 861 N N . GLN A 1 109 ? -42.751 -4.682 94.768 1.00 66.19 109 GLN A N 1
ATOM 862 C CA . GLN A 1 109 ? -43.333 -3.958 93.629 1.00 66.19 109 GLN A CA 1
ATOM 863 C C . GLN A 1 109 ? -42.261 -3.598 92.589 1.00 66.19 109 GLN A C 1
ATOM 865 O O . GLN A 1 109 ? -42.493 -3.719 91.383 1.00 66.19 109 GLN A O 1
ATOM 870 N N . THR A 1 110 ? -41.053 -3.265 93.046 1.00 73.50 110 THR A N 1
ATOM 871 C CA . THR A 1 110 ? -39.904 -2.940 92.190 1.00 73.50 110 THR A CA 1
ATOM 872 C C . THR A 1 110 ? -39.435 -4.153 91.381 1.00 73.50 110 THR A C 1
ATOM 874 O O . THR A 1 110 ? -39.092 -4.025 90.208 1.00 73.50 110 THR A O 1
ATOM 877 N N . THR A 1 111 ? -39.493 -5.364 91.948 1.00 77.81 111 THR A N 1
ATOM 878 C CA . THR A 1 111 ? -39.078 -6.592 91.243 1.00 77.81 111 THR A CA 1
ATOM 879 C C . THR A 1 111 ? -39.987 -6.948 90.060 1.00 77.81 111 THR A C 1
ATOM 881 O O . THR A 1 111 ? -39.526 -7.542 89.085 1.00 77.81 111 THR A O 1
ATOM 884 N N . ALA A 1 112 ? -41.285 -6.632 90.122 1.00 81.56 112 ALA A N 1
ATOM 885 C CA . ALA A 1 112 ? -42.202 -6.871 89.002 1.00 81.56 112 ALA A CA 1
ATOM 886 C C . ALA A 1 112 ? -41.931 -5.902 87.839 1.00 81.56 112 ALA A C 1
ATOM 888 O O . ALA A 1 112 ? -41.826 -6.336 86.694 1.00 81.56 112 ALA A O 1
ATOM 889 N N . GLN A 1 113 ? -41.723 -4.617 88.142 1.00 84.94 113 GLN A N 1
ATOM 890 C CA . GLN A 1 113 ? -41.404 -3.588 87.145 1.00 84.94 113 GLN A CA 1
ATOM 891 C C . GLN A 1 113 ? -40.062 -3.845 86.450 1.00 84.94 113 GLN A C 1
ATOM 893 O O . GLN A 1 113 ? -39.944 -3.685 85.237 1.00 84.94 113 GLN A O 1
ATOM 898 N N . LEU A 1 114 ? -39.058 -4.299 87.202 1.00 80.38 114 LEU A N 1
ATOM 899 C CA . LEU A 1 114 ? -37.734 -4.593 86.658 1.00 80.38 114 LEU A CA 1
ATOM 900 C C . LEU A 1 114 ? -37.768 -5.806 85.714 1.00 80.38 114 LEU A C 1
ATOM 902 O O . LEU A 1 114 ? -37.124 -5.789 84.668 1.00 80.38 114 LEU A O 1
ATOM 906 N N . ARG A 1 115 ? -38.583 -6.825 86.026 1.00 86.38 115 ARG A N 1
ATOM 907 C CA . ARG A 1 115 ? -38.815 -7.969 85.126 1.00 86.38 115 ARG A CA 1
ATOM 908 C C . ARG A 1 115 ? -39.495 -7.555 83.823 1.00 86.38 115 ARG A C 1
ATOM 910 O O . ARG A 1 115 ? -39.062 -7.998 82.763 1.00 86.38 115 ARG A O 1
ATOM 917 N N . ASP A 1 116 ? -40.503 -6.691 83.888 1.00 89.06 116 ASP A N 1
ATOM 918 C CA . ASP A 1 116 ? -41.207 -6.208 82.695 1.00 89.06 116 ASP A CA 1
ATOM 919 C C . ASP A 1 116 ? -40.295 -5.350 81.795 1.00 89.06 116 ASP A C 1
ATOM 921 O O . ASP A 1 116 ? -40.245 -5.539 80.579 1.00 89.06 116 ASP A O 1
ATOM 925 N N . LEU A 1 117 ? -39.464 -4.485 82.390 1.00 84.12 117 LEU A N 1
ATOM 926 C CA . LEU A 1 117 ? -38.466 -3.702 81.655 1.00 84.12 117 LEU A CA 1
ATOM 927 C C . LEU A 1 117 ? -37.434 -4.596 80.948 1.00 84.12 117 LEU A C 1
ATOM 929 O O . LEU A 1 117 ? -37.139 -4.381 79.772 1.00 84.12 117 LEU A O 1
ATOM 933 N N . VAL A 1 118 ? -36.914 -5.619 81.636 1.00 83.81 118 VAL A N 1
ATOM 934 C CA . VAL A 1 118 ? -35.974 -6.590 81.049 1.00 83.81 118 VAL A CA 1
ATOM 935 C C . VAL A 1 118 ? -36.623 -7.350 79.888 1.00 83.81 118 VAL A C 1
ATOM 937 O O . VAL A 1 118 ? -35.983 -7.544 78.852 1.00 83.81 118 VAL A O 1
ATOM 940 N N . HIS A 1 119 ? -37.896 -7.737 80.015 1.00 89.50 119 HIS A N 1
ATOM 941 C CA . HIS A 1 119 ? -38.629 -8.395 78.933 1.00 89.50 119 HIS A CA 1
ATOM 942 C C . HIS A 1 119 ? -38.832 -7.483 77.715 1.00 89.50 119 HIS A C 1
ATOM 944 O O . HIS A 1 119 ? -38.586 -7.925 76.592 1.00 89.50 119 HIS A O 1
ATOM 950 N N . ASN A 1 120 ? -39.197 -6.214 77.912 1.00 89.44 120 ASN A N 1
ATOM 951 C CA . ASN A 1 120 ? -39.349 -5.251 76.815 1.00 89.44 120 ASN A CA 1
ATOM 952 C C . ASN A 1 120 ? -38.021 -4.992 76.090 1.00 89.44 120 ASN A C 1
ATOM 954 O O . ASN A 1 120 ? -37.974 -4.994 74.859 1.00 89.44 120 ASN A O 1
ATOM 958 N N . LEU A 1 121 ? -36.926 -4.865 76.840 1.00 85.44 121 LEU A N 1
ATOM 959 C CA . LEU A 1 121 ? -35.593 -4.647 76.279 1.00 85.44 121 LEU A CA 1
ATOM 960 C C . LEU A 1 121 ? -35.104 -5.876 75.492 1.00 85.44 121 LEU A C 1
ATOM 962 O O . LEU A 1 121 ? -34.543 -5.739 74.405 1.00 85.44 121 LEU A O 1
ATOM 966 N N . SER A 1 122 ? -35.393 -7.085 75.987 1.00 91.69 122 SER A N 1
ATOM 967 C CA . SER A 1 122 ? -35.118 -8.339 75.274 1.00 91.69 122 SER A CA 1
ATOM 968 C C . SER A 1 122 ? -35.932 -8.463 73.978 1.00 91.69 122 SER A C 1
ATOM 970 O O . SER A 1 122 ? -35.391 -8.866 72.945 1.00 91.69 122 SER A O 1
ATOM 972 N N . LEU A 1 123 ? -37.209 -8.061 73.996 1.00 92.81 123 LEU A N 1
ATOM 973 C CA . LEU A 1 123 ? -38.072 -8.067 72.813 1.00 92.81 123 LEU A CA 1
ATOM 974 C C . LEU A 1 123 ? -37.587 -7.074 71.747 1.00 92.81 123 LEU A C 1
ATOM 976 O O . LEU A 1 123 ? -37.545 -7.410 70.562 1.00 92.81 123 LEU A O 1
ATOM 980 N N . GLU A 1 124 ? -37.195 -5.863 72.148 1.00 89.81 124 GLU A N 1
ATOM 981 C CA . GLU A 1 124 ? -36.595 -4.885 71.238 1.00 89.81 124 GLU A CA 1
ATOM 982 C C . GLU A 1 124 ? -35.285 -5.404 70.645 1.00 89.81 124 GLU A C 1
ATOM 984 O O . GLU A 1 124 ? -35.088 -5.327 69.431 1.00 89.81 124 GLU A O 1
ATOM 989 N N . GLN A 1 125 ? -34.415 -6.001 71.465 1.00 90.25 125 GLN A N 1
ATOM 990 C CA . GLN A 1 125 ? -33.163 -6.596 71.001 1.00 90.25 125 GLN A CA 1
ATOM 991 C C . GLN A 1 125 ? -33.402 -7.678 69.937 1.00 90.25 125 GLN A C 1
ATOM 993 O O . GLN A 1 125 ? -32.678 -7.721 68.939 1.00 90.25 125 GLN A O 1
ATOM 998 N N . LEU A 1 126 ? -34.439 -8.504 70.102 1.00 93.62 126 LEU A N 1
ATOM 999 C CA . LEU A 1 126 ? -34.815 -9.524 69.123 1.00 93.62 126 LEU A CA 1
ATOM 1000 C C . LEU A 1 126 ? -35.299 -8.903 67.800 1.00 93.62 126 LEU A C 1
ATOM 1002 O O . LEU A 1 126 ? -34.854 -9.328 66.734 1.00 93.62 126 LEU A O 1
ATOM 1006 N N . LYS A 1 127 ? -36.125 -7.846 67.855 1.00 93.50 127 LYS A N 1
ATOM 1007 C CA . LYS A 1 127 ? -36.566 -7.101 66.658 1.00 93.50 127 LYS A CA 1
ATOM 1008 C C . LYS A 1 127 ? -35.395 -6.461 65.913 1.00 93.50 127 LYS A C 1
ATOM 1010 O O . LYS A 1 127 ? -35.333 -6.524 64.686 1.00 93.50 127 LYS A O 1
ATOM 1015 N N . TYR A 1 128 ? -34.441 -5.871 66.634 1.00 91.19 128 TYR A N 1
ATOM 1016 C CA . TYR A 1 128 ? -33.226 -5.330 66.022 1.00 91.19 128 TYR A CA 1
ATOM 1017 C C . TYR A 1 128 ? -32.380 -6.422 65.370 1.00 91.19 128 TYR A C 1
ATOM 1019 O O . TYR A 1 128 ? -31.841 -6.205 64.286 1.00 91.19 128 TYR A O 1
ATOM 1027 N N . GLN A 1 129 ? -32.277 -7.595 65.999 1.00 93.88 129 GLN A N 1
ATOM 1028 C CA . GLN A 1 129 ? -31.541 -8.721 65.436 1.00 93.88 129 GLN A CA 1
ATOM 1029 C C . GLN A 1 129 ? -32.186 -9.227 64.141 1.00 93.88 129 GLN A C 1
ATOM 1031 O O . GLN A 1 129 ? -31.481 -9.493 63.167 1.00 93.88 129 GLN A O 1
ATOM 1036 N N . GLU A 1 130 ? -33.515 -9.329 64.105 1.00 94.94 130 GLU A N 1
ATOM 1037 C CA . GLU A 1 130 ? -34.265 -9.697 62.904 1.00 94.94 130 GLU A CA 1
ATOM 1038 C C . GLU A 1 130 ? -34.073 -8.665 61.783 1.00 94.94 130 GLU A C 1
ATOM 1040 O O . GLU A 1 130 ? -33.730 -9.035 60.657 1.00 94.94 130 GLU A O 1
ATOM 1045 N N . LEU A 1 131 ? -34.176 -7.369 62.102 1.00 93.00 131 LEU A N 1
ATOM 1046 C CA . LEU A 1 131 ? -33.939 -6.282 61.151 1.00 93.00 131 LEU A CA 1
ATOM 1047 C C . LEU A 1 131 ? -32.506 -6.308 60.600 1.00 93.00 131 LEU A C 1
ATOM 1049 O O . LEU A 1 131 ? -32.307 -6.168 59.394 1.00 93.00 131 LEU A O 1
ATOM 1053 N N . LEU A 1 132 ? -31.506 -6.527 61.459 1.00 90.81 132 LEU A N 1
ATOM 1054 C CA . LEU A 1 132 ? -30.101 -6.614 61.058 1.00 90.81 132 LEU A CA 1
ATOM 1055 C C . LEU A 1 132 ? -29.854 -7.818 60.143 1.00 90.81 132 LEU A C 1
ATOM 1057 O O . LEU A 1 132 ? -29.144 -7.701 59.144 1.00 90.81 132 LEU A O 1
ATOM 1061 N N . ASN A 1 133 ? -30.460 -8.964 60.456 1.00 94.69 133 ASN A N 1
ATOM 1062 C CA . ASN A 1 133 ? -30.367 -10.166 59.632 1.00 94.69 133 ASN A CA 1
ATOM 1063 C C . ASN A 1 133 ? -31.036 -9.959 58.265 1.00 94.69 133 ASN A C 1
ATOM 1065 O O . ASN A 1 133 ? -30.442 -10.307 57.244 1.00 94.69 133 ASN A O 1
ATOM 1069 N N . SER A 1 134 ? -32.221 -9.341 58.234 1.00 94.56 134 SER A N 1
ATOM 1070 C CA . SER A 1 134 ? -32.925 -8.989 56.995 1.00 94.56 134 SER A CA 1
ATOM 1071 C C . SER A 1 134 ? -32.146 -7.975 56.157 1.00 94.56 134 SER A C 1
ATOM 1073 O O . SER A 1 134 ? -32.104 -8.081 54.933 1.00 94.56 134 SER A O 1
ATOM 1075 N N . PHE A 1 135 ? -31.520 -6.984 56.792 1.00 92.31 135 PHE A N 1
ATOM 1076 C CA . PHE A 1 135 ? -30.668 -6.024 56.099 1.00 92.31 135 PHE A CA 1
ATOM 1077 C C . PHE A 1 135 ? -29.439 -6.715 55.507 1.00 92.31 135 PHE A C 1
ATOM 1079 O O . PHE A 1 135 ? -29.121 -6.513 54.339 1.00 92.31 135 PHE A O 1
ATOM 1086 N N . LYS A 1 136 ? -28.770 -7.571 56.289 1.00 93.81 136 LYS A N 1
ATOM 1087 C CA . LYS A 1 136 ? -27.579 -8.308 55.854 1.00 93.81 136 LYS A CA 1
ATOM 1088 C C . LYS A 1 136 ? -27.874 -9.215 54.661 1.00 93.81 136 LYS A C 1
ATOM 1090 O O . LYS A 1 136 ? -27.085 -9.241 53.720 1.00 93.81 136 LYS A O 1
ATOM 1095 N N . SER A 1 137 ? -28.994 -9.939 54.674 1.00 95.50 137 SER A N 1
ATOM 1096 C CA . SER A 1 137 ? -29.379 -10.796 53.547 1.00 95.50 137 SER A CA 1
ATOM 1097 C C . SER A 1 137 ? -29.684 -9.976 52.292 1.00 95.50 137 SER A C 1
ATOM 1099 O O . SER A 1 137 ? -29.143 -10.278 51.230 1.00 95.50 137 SER A O 1
ATOM 1101 N N . ALA A 1 138 ? -30.460 -8.894 52.416 1.00 92.81 138 ALA A N 1
ATOM 1102 C CA . ALA A 1 138 ? -30.766 -7.999 51.302 1.00 92.81 138 ALA A CA 1
ATOM 1103 C C . ALA A 1 138 ? -29.508 -7.315 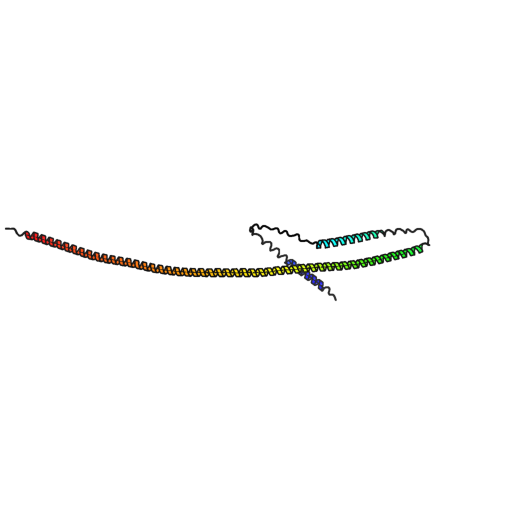50.739 1.00 92.81 138 ALA A C 1
ATOM 1105 O O . ALA A 1 138 ? -29.366 -7.166 49.525 1.00 92.81 138 ALA A O 1
ATOM 1106 N N . PHE A 1 139 ? -28.577 -6.919 51.609 1.00 93.25 139 PHE A N 1
ATOM 1107 C CA . PHE A 1 139 ? -27.294 -6.346 51.216 1.00 93.25 139 PHE A CA 1
ATOM 1108 C C . PHE A 1 139 ? -26.449 -7.356 50.434 1.00 93.25 139 PHE A C 1
ATOM 1110 O O . PHE A 1 139 ? -26.001 -7.042 49.333 1.00 93.25 139 PHE A O 1
ATOM 1117 N N . ASN A 1 140 ? -26.295 -8.579 50.951 1.00 94.88 140 ASN A N 1
ATOM 1118 C CA . ASN A 1 140 ? -25.551 -9.638 50.269 1.00 94.88 140 ASN A CA 1
ATOM 1119 C C . ASN A 1 140 ? -26.154 -9.954 48.894 1.00 94.88 140 ASN A C 1
ATOM 1121 O O . ASN A 1 140 ? -25.427 -10.009 47.908 1.00 94.88 140 ASN A O 1
ATOM 1125 N N . GLN A 1 141 ? -27.482 -10.056 48.803 1.00 96.94 141 GLN A N 1
ATOM 1126 C CA . GLN A 1 141 ? -28.174 -10.286 47.534 1.00 96.94 141 GLN A CA 1
ATOM 1127 C C . GLN A 1 141 ? -27.904 -9.166 46.514 1.00 96.94 141 GLN A C 1
ATOM 1129 O O . GLN A 1 141 ? -27.683 -9.430 45.332 1.00 96.94 141 GLN A O 1
ATOM 1134 N N . ARG A 1 142 ? -27.910 -7.899 46.952 1.00 94.50 142 ARG A N 1
ATOM 1135 C CA . ARG A 1 142 ? -27.596 -6.757 46.078 1.00 94.50 142 ARG A CA 1
ATOM 1136 C C . ARG A 1 142 ? -26.132 -6.748 45.648 1.00 94.50 142 ARG A C 1
ATOM 1138 O O . ARG A 1 142 ? -25.863 -6.420 44.496 1.00 94.50 142 ARG A O 1
ATOM 1145 N N . MET A 1 143 ? -25.213 -7.127 46.535 1.00 92.06 143 MET A N 1
ATOM 1146 C CA . MET A 1 143 ? -23.793 -7.255 46.204 1.00 92.06 143 MET A CA 1
ATOM 1147 C C . MET A 1 143 ? -23.554 -8.344 45.157 1.00 92.06 143 MET A C 1
ATOM 1149 O O . MET A 1 143 ? -22.926 -8.064 44.140 1.00 92.06 143 MET A O 1
ATOM 1153 N N . GLU A 1 144 ? -24.135 -9.533 45.327 1.00 97.06 144 GLU A N 1
ATOM 1154 C CA . GLU A 1 144 ? -24.047 -10.614 44.335 1.00 97.06 144 GLU A CA 1
ATOM 1155 C C . GLU A 1 144 ? -24.646 -10.194 42.981 1.00 97.06 144 GLU A C 1
ATOM 1157 O O . GLU A 1 144 ? -24.054 -10.414 41.923 1.00 97.06 144 GLU A O 1
ATOM 1162 N N . SER A 1 145 ? -25.800 -9.516 42.994 1.00 96.06 145 SER A N 1
ATOM 1163 C CA . SER A 1 145 ? -26.412 -8.984 41.770 1.00 96.06 145 SER A CA 1
ATOM 1164 C C . SER A 1 145 ? -25.532 -7.938 41.077 1.00 96.06 145 SER A C 1
ATOM 1166 O O . SER A 1 145 ? -25.507 -7.881 39.844 1.00 96.06 145 SER A O 1
ATOM 1168 N N . LEU A 1 146 ? -24.836 -7.093 41.841 1.00 94.06 146 LEU A N 1
ATOM 1169 C CA . LEU A 1 146 ? -23.925 -6.085 41.306 1.00 94.06 146 LEU A CA 1
ATOM 1170 C C . LEU A 1 146 ? -22.686 -6.739 40.684 1.00 94.06 146 LEU A C 1
ATOM 1172 O O . LEU A 1 146 ? -22.310 -6.381 39.569 1.00 94.06 146 LEU A O 1
ATOM 1176 N N . GLU A 1 147 ? -22.096 -7.729 41.354 1.00 97.00 147 GLU A N 1
ATOM 1177 C CA . GLU A 1 147 ? -20.957 -8.499 40.839 1.00 97.00 147 GLU A CA 1
ATOM 1178 C C . GLU A 1 147 ? -21.293 -9.187 39.510 1.00 97.00 147 GLU A C 1
ATOM 1180 O O . GLU A 1 147 ? -20.528 -9.086 38.546 1.00 97.00 147 GLU A O 1
ATOM 1185 N N . LEU A 1 148 ? -22.473 -9.810 39.415 1.00 97.25 148 LEU A N 1
ATOM 1186 C CA . LEU A 1 148 ? -22.958 -10.423 38.176 1.00 97.25 148 LEU A CA 1
ATOM 1187 C C . LEU A 1 148 ? -23.155 -9.395 37.054 1.00 97.25 148 LEU A C 1
ATOM 1189 O O . LEU A 1 148 ? -22.760 -9.648 35.914 1.00 97.25 148 LEU A O 1
ATOM 1193 N N . SER A 1 149 ? -23.725 -8.228 37.364 1.00 95.38 149 SER A N 1
ATOM 1194 C CA . SER A 1 149 ? -23.915 -7.142 36.394 1.00 95.38 149 SER A CA 1
ATOM 1195 C C . SER A 1 149 ? -22.579 -6.612 35.860 1.00 95.38 149 SER A C 1
ATOM 1197 O O . SER A 1 149 ? -22.405 -6.463 34.647 1.00 95.38 149 SER A O 1
ATOM 1199 N N . ILE A 1 150 ? -21.593 -6.411 36.741 1.00 94.69 150 ILE A N 1
ATOM 1200 C CA . ILE A 1 150 ? -20.236 -5.988 36.367 1.00 94.69 150 ILE A CA 1
ATOM 1201 C C . ILE A 1 150 ? -19.566 -7.047 35.485 1.00 94.69 150 ILE A C 1
ATOM 1203 O O . ILE A 1 150 ? -19.008 -6.715 34.435 1.00 94.69 150 ILE A O 1
ATOM 1207 N N . ALA A 1 151 ? -19.651 -8.325 35.866 1.00 96.88 151 ALA A N 1
ATOM 1208 C CA . ALA A 1 151 ? -19.094 -9.423 35.081 1.00 96.88 151 ALA A CA 1
ATOM 1209 C C . ALA A 1 151 ? -19.732 -9.506 33.684 1.00 96.88 151 ALA A C 1
ATOM 1211 O O . ALA A 1 151 ? -19.028 -9.666 32.683 1.00 96.88 151 ALA A O 1
ATOM 1212 N N . TYR A 1 152 ? -21.055 -9.341 33.598 1.00 97.19 152 TYR A N 1
ATOM 1213 C CA . TYR A 1 152 ? -21.781 -9.299 32.331 1.00 97.19 152 TYR A CA 1
ATOM 1214 C C . TYR A 1 152 ? -21.345 -8.114 31.457 1.00 97.19 152 TYR A C 1
ATOM 1216 O O . TYR A 1 152 ? -21.020 -8.309 30.283 1.00 97.19 152 TYR A O 1
ATOM 1224 N N . ALA A 1 153 ? -21.266 -6.905 32.021 1.00 94.44 153 ALA A N 1
ATOM 1225 C CA . ALA A 1 153 ? -20.824 -5.709 31.306 1.00 94.44 153 ALA A CA 1
ATOM 1226 C C . ALA A 1 153 ? -19.396 -5.868 30.758 1.00 94.44 153 ALA A C 1
ATOM 1228 O O . ALA A 1 153 ? -19.143 -5.589 29.584 1.00 94.44 153 ALA A O 1
ATOM 1229 N N . HIS A 1 154 ? -18.481 -6.401 31.571 1.00 96.56 154 HIS A N 1
ATOM 1230 C CA . HIS A 1 154 ? -17.104 -6.662 31.163 1.00 96.56 154 HIS A CA 1
ATOM 1231 C C . HIS A 1 154 ? -17.020 -7.698 30.029 1.00 96.56 154 HIS A C 1
ATOM 1233 O O . HIS A 1 154 ? -16.311 -7.494 29.040 1.00 96.56 154 HIS A O 1
ATOM 1239 N N . ASN A 1 155 ? -17.779 -8.795 30.121 1.00 96.69 155 ASN A N 1
ATOM 1240 C CA . ASN A 1 155 ? -17.830 -9.813 29.068 1.00 96.69 155 ASN A CA 1
ATOM 1241 C C . ASN A 1 155 ? -18.434 -9.271 27.765 1.00 96.69 155 ASN A C 1
ATOM 1243 O O . ASN A 1 155 ? -17.914 -9.554 26.683 1.00 96.69 155 ASN A O 1
ATOM 1247 N N . SER A 1 156 ? -19.481 -8.451 27.865 1.00 96.38 156 SER A N 1
ATOM 1248 C CA . SER A 1 156 ? -20.088 -7.764 26.723 1.00 96.38 156 SER A CA 1
ATOM 1249 C C . SER A 1 156 ? -19.084 -6.835 26.031 1.00 96.38 156 SER A C 1
ATOM 1251 O O . SER A 1 156 ? -18.854 -6.952 24.825 1.00 96.38 156 SER A O 1
ATOM 1253 N N . GLN A 1 157 ? -18.387 -5.991 26.799 1.00 97.31 157 GLN A N 1
ATOM 1254 C CA . GLN A 1 157 ? -17.347 -5.102 26.280 1.00 97.31 157 GLN A CA 1
ATOM 1255 C C . GLN A 1 157 ? -16.214 -5.884 25.602 1.00 97.31 157 GLN A C 1
ATOM 1257 O O . GLN A 1 157 ? -15.792 -5.540 24.496 1.00 97.31 157 GLN A O 1
ATOM 1262 N N . ARG A 1 158 ? -15.741 -6.970 26.225 1.00 97.31 158 ARG A N 1
ATOM 1263 C CA . ARG A 1 158 ? -14.706 -7.840 25.649 1.00 97.31 158 ARG A CA 1
ATOM 1264 C C . ARG A 1 158 ? -15.153 -8.460 24.323 1.00 97.31 158 ARG A C 1
ATOM 1266 O O . ARG A 1 158 ? -14.363 -8.509 23.379 1.00 97.31 158 ARG A O 1
ATOM 1273 N N . SER A 1 159 ? -16.406 -8.908 24.239 1.00 97.56 159 SER A N 1
ATOM 1274 C CA . SER A 1 159 ? -16.993 -9.463 23.014 1.00 97.56 159 SER A CA 1
ATOM 1275 C C . SER A 1 159 ? -17.042 -8.425 21.889 1.00 97.56 159 SER A C 1
ATOM 1277 O O . SER A 1 159 ? -16.601 -8.707 20.772 1.00 97.56 159 SER A O 1
ATOM 1279 N N . LEU A 1 160 ? -17.481 -7.199 22.196 1.00 97.69 160 LEU A N 1
ATOM 1280 C CA . LEU A 1 160 ? -17.523 -6.089 21.242 1.00 97.69 160 LEU A CA 1
ATOM 1281 C C . LEU A 1 160 ? -16.127 -5.746 20.702 1.00 97.69 160 LEU A C 1
ATOM 1283 O O . LEU A 1 160 ? -15.940 -5.668 19.488 1.00 97.69 160 LEU A O 1
ATOM 1287 N N . ILE A 1 161 ? -15.137 -5.604 21.589 1.00 96.75 161 ILE A N 1
ATOM 1288 C CA . ILE A 1 161 ? -13.744 -5.328 21.202 1.00 96.75 161 ILE A CA 1
ATOM 1289 C C . ILE A 1 161 ? -13.208 -6.449 2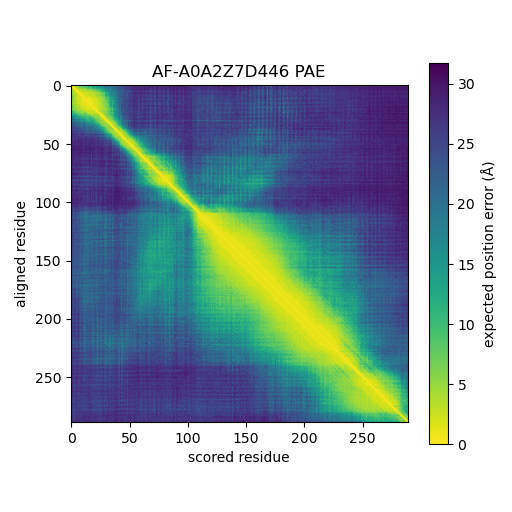0.302 1.00 96.75 161 ILE A C 1
ATOM 1291 O O . ILE A 1 161 ? -12.620 -6.177 19.256 1.00 96.75 161 ILE A O 1
ATOM 1295 N N . SER A 1 162 ? -13.457 -7.713 20.657 1.00 97.56 162 SER A N 1
ATOM 1296 C CA . SER A 1 162 ? -13.045 -8.864 19.845 1.00 97.56 162 SER A CA 1
ATOM 1297 C C . SER A 1 162 ? -13.712 -8.882 18.464 1.00 97.56 162 SER A C 1
ATOM 1299 O O . SER A 1 162 ? -13.063 -9.193 17.463 1.00 97.56 162 SER A O 1
ATOM 1301 N N . ALA A 1 163 ? -15.002 -8.547 18.378 1.00 97.56 163 ALA A N 1
ATOM 1302 C CA . ALA A 1 163 ? -15.713 -8.448 17.106 1.00 97.56 163 ALA A CA 1
ATOM 1303 C C . ALA A 1 163 ? -15.133 -7.330 16.223 1.00 97.56 163 ALA A C 1
ATOM 1305 O O . ALA A 1 163 ? -14.865 -7.555 15.042 1.00 97.56 163 ALA A O 1
ATOM 1306 N N . GLN A 1 164 ? -14.855 -6.162 16.806 1.00 97.88 164 GLN A N 1
ATOM 1307 C CA . GLN A 1 164 ? -14.257 -5.032 16.100 1.00 97.88 164 GLN A CA 1
ATOM 1308 C C . GLN A 1 164 ? -12.841 -5.353 15.594 1.00 97.88 164 GLN A C 1
ATOM 1310 O O . GLN A 1 164 ? -12.509 -5.051 14.449 1.00 97.88 164 GLN A O 1
ATOM 1315 N N . GLN A 1 165 ? -12.017 -6.021 16.405 1.00 98.38 165 GLN A N 1
ATOM 1316 C CA . GLN A 1 165 ? -10.685 -6.477 15.991 1.00 98.38 165 GLN A CA 1
ATOM 1317 C C . GLN A 1 165 ? -10.756 -7.461 14.818 1.00 98.38 165 GLN A C 1
ATOM 1319 O O . GLN A 1 165 ? -10.023 -7.306 13.842 1.00 98.38 165 GLN A O 1
ATOM 1324 N N . ARG A 1 166 ? -11.670 -8.443 14.870 1.00 98.00 166 ARG A N 1
ATOM 1325 C CA . ARG A 1 166 ? -11.885 -9.390 13.762 1.00 98.00 166 ARG A CA 1
ATOM 1326 C C . ARG A 1 166 ? -12.295 -8.676 12.476 1.00 98.00 166 ARG A C 1
ATOM 1328 O O . ARG A 1 166 ? -11.767 -9.005 11.417 1.00 98.00 166 ARG A O 1
ATOM 1335 N N . TYR A 1 167 ? -13.177 -7.684 12.578 1.00 98.31 167 TYR A N 1
ATOM 1336 C CA . TYR A 1 167 ? -13.594 -6.864 11.443 1.00 98.31 167 TYR A CA 1
ATOM 1337 C C . TYR A 1 167 ? -12.415 -6.104 10.810 1.00 98.31 167 TYR A C 1
ATOM 1339 O O . TYR A 1 167 ? -12.194 -6.206 9.604 1.00 98.31 167 TYR A O 1
ATOM 1347 N N . TYR A 1 168 ? -11.598 -5.407 11.607 1.00 97.81 168 TYR A N 1
ATOM 1348 C CA . TYR A 1 168 ? -10.434 -4.685 11.076 1.00 97.81 168 TYR A CA 1
ATOM 1349 C C . TYR A 1 168 ? -9.390 -5.612 10.448 1.00 97.81 168 TYR A C 1
ATOM 1351 O O . TYR A 1 168 ? -8.839 -5.286 9.399 1.00 97.81 168 TYR A O 1
ATOM 1359 N N . LEU A 1 169 ? -9.146 -6.784 11.038 1.00 98.19 169 LEU A N 1
ATOM 1360 C CA . LEU A 1 169 ? -8.240 -7.776 10.456 1.00 98.19 169 LEU A CA 1
ATOM 1361 C C . LEU A 1 169 ? -8.742 -8.287 9.100 1.00 98.19 169 LEU A C 1
ATOM 1363 O O . LEU A 1 169 ? -7.941 -8.491 8.191 1.00 98.19 169 LEU A O 1
ATOM 1367 N N . GLN A 1 170 ? -10.053 -8.479 8.939 1.00 98.38 170 GLN A N 1
ATOM 1368 C CA . GLN A 1 170 ? -10.632 -8.844 7.644 1.00 98.38 170 GLN A CA 1
ATOM 1369 C C . GLN A 1 170 ? -10.454 -7.736 6.603 1.00 98.38 170 GLN A C 1
ATOM 1371 O O . GLN A 1 170 ? -10.113 -8.045 5.464 1.00 98.38 170 GLN A O 1
ATOM 1376 N N . LEU A 1 171 ? -10.618 -6.470 7.000 1.00 97.31 171 LEU A N 1
ATOM 1377 C CA . LEU A 1 171 ? -10.424 -5.316 6.119 1.00 97.31 171 LEU A CA 1
ATOM 1378 C C . LEU A 1 171 ? -8.966 -5.175 5.649 1.00 97.31 171 LEU A C 1
ATOM 1380 O O . LEU A 1 171 ? -8.713 -4.860 4.488 1.00 97.31 171 LEU A O 1
ATOM 1384 N N . ILE A 1 172 ? -7.999 -5.436 6.533 1.00 97.12 172 ILE A N 1
ATOM 1385 C CA . ILE A 1 172 ? -6.575 -5.463 6.166 1.00 97.12 172 ILE A CA 1
ATOM 1386 C C . ILE A 1 172 ? -6.324 -6.598 5.166 1.00 97.12 172 ILE A C 1
ATOM 1388 O O . ILE A 1 172 ? -5.797 -6.358 4.087 1.00 97.12 172 ILE A O 1
ATOM 1392 N N . LYS A 1 173 ? -6.826 -7.807 5.449 1.00 97.75 173 LYS A N 1
ATOM 1393 C CA . LYS A 1 173 ? -6.685 -8.963 4.548 1.00 97.75 173 LYS A CA 1
ATOM 1394 C C . LYS A 1 173 ? -7.362 -8.784 3.188 1.00 97.75 173 LYS A C 1
ATOM 1396 O O . LYS A 1 173 ? -6.927 -9.391 2.215 1.00 97.75 173 LYS A O 1
ATOM 1401 N N . SER A 1 174 ? -8.477 -8.057 3.091 1.00 97.75 174 SER A N 1
ATOM 1402 C CA . SER A 1 174 ? -9.059 -7.729 1.782 1.00 97.75 174 SER A CA 1
ATOM 1403 C C . SER A 1 174 ? -8.181 -6.737 1.032 1.00 97.75 174 SER A C 1
ATOM 1405 O O . SER A 1 174 ? -7.884 -6.971 -0.130 1.00 97.75 174 SER A O 1
ATOM 1407 N N . ARG A 1 175 ? -7.683 -5.703 1.719 1.00 97.44 175 ARG A N 1
ATOM 1408 C CA . ARG A 1 175 ? -6.799 -4.706 1.113 1.00 97.44 175 ARG A CA 1
ATOM 1409 C C . ARG A 1 175 ? -5.495 -5.313 0.593 1.00 97.44 175 ARG A C 1
ATOM 1411 O O . ARG A 1 175 ? -5.069 -4.941 -0.492 1.00 97.44 175 ARG A O 1
ATOM 1418 N N . ASP A 1 176 ? -4.881 -6.228 1.336 1.00 97.56 176 ASP A N 1
ATOM 1419 C CA . ASP A 1 176 ? -3.642 -6.888 0.904 1.00 97.56 176 ASP A CA 1
ATOM 1420 C C . ASP A 1 176 ? -3.873 -7.726 -0.361 1.00 97.56 176 ASP A C 1
ATOM 1422 O O . ASP A 1 176 ? -3.092 -7.647 -1.304 1.00 97.56 176 ASP A O 1
ATOM 1426 N N . ARG A 1 177 ? -5.009 -8.433 -0.443 1.00 97.06 177 ARG A N 1
ATOM 1427 C CA . ARG A 1 177 ? -5.400 -9.163 -1.661 1.00 97.06 177 ARG A CA 1
ATOM 1428 C C . ARG A 1 177 ? -5.588 -8.231 -2.857 1.00 97.06 177 ARG A C 1
ATOM 1430 O O . ARG A 1 177 ? -5.121 -8.549 -3.945 1.00 97.06 177 ARG A O 1
ATOM 1437 N N . ASP A 1 178 ? -6.238 -7.086 -2.661 1.00 97.12 178 ASP A N 1
ATOM 1438 C CA . ASP A 1 178 ? -6.430 -6.099 -3.730 1.00 97.12 178 ASP A CA 1
ATOM 1439 C C . ASP A 1 178 ? -5.086 -5.496 -4.186 1.00 97.12 178 ASP A C 1
ATOM 1441 O O . ASP A 1 178 ? -4.874 -5.265 -5.378 1.00 97.12 178 ASP A O 1
ATOM 1445 N N . LEU A 1 179 ? -4.151 -5.275 -3.251 1.00 97.56 179 LEU A N 1
ATOM 1446 C CA . LEU A 1 179 ? -2.794 -4.812 -3.554 1.00 97.56 179 LEU A CA 1
ATOM 1447 C C . LEU A 1 179 ? -1.996 -5.846 -4.357 1.00 97.56 179 LEU A C 1
ATOM 1449 O O . LEU A 1 179 ? -1.308 -5.460 -5.303 1.00 97.56 179 LEU A O 1
ATOM 1453 N N . ASP A 1 180 ? -2.110 -7.133 -4.030 1.00 95.81 180 ASP A N 1
ATOM 1454 C CA . ASP A 1 180 ? -1.463 -8.213 -4.784 1.00 95.81 180 ASP A CA 1
ATOM 1455 C C . ASP A 1 180 ? -1.993 -8.288 -6.223 1.00 95.81 180 ASP A C 1
ATOM 1457 O O . ASP A 1 180 ? -1.209 -8.393 -7.171 1.00 95.81 180 ASP A O 1
ATOM 1461 N N . VAL A 1 181 ? -3.314 -8.157 -6.405 1.00 97.56 181 VAL A N 1
ATOM 1462 C CA . VAL A 1 181 ? -3.945 -8.101 -7.734 1.00 97.56 181 VAL A CA 1
ATOM 1463 C C . VAL A 1 181 ? -3.400 -6.916 -8.529 1.00 97.56 181 VAL A C 1
ATOM 1465 O O . VAL A 1 181 ? -2.888 -7.111 -9.632 1.00 97.56 181 VAL A O 1
ATOM 1468 N N . LEU A 1 182 ? -3.408 -5.712 -7.950 1.00 97.25 182 LEU A N 1
ATOM 1469 C CA . LEU A 1 182 ? -2.898 -4.511 -8.615 1.00 97.25 182 LEU A CA 1
ATOM 1470 C C . LEU A 1 182 ? -1.403 -4.628 -8.961 1.00 97.25 182 LEU A C 1
ATOM 1472 O O . LEU A 1 182 ? -0.967 -4.207 -10.032 1.00 97.25 182 LEU A O 1
ATOM 1476 N N . SER A 1 183 ? -0.608 -5.218 -8.066 1.00 98.06 183 SER A N 1
ATOM 1477 C CA . SER A 1 183 ? 0.820 -5.469 -8.284 1.00 98.06 183 SER A CA 1
ATOM 1478 C C . SER A 1 183 ? 1.056 -6.426 -9.456 1.00 98.06 183 SER A C 1
ATOM 1480 O O . SER A 1 183 ? 1.917 -6.179 -10.310 1.00 98.06 183 SER A O 1
ATOM 1482 N N . SER A 1 184 ? 0.260 -7.495 -9.540 1.00 97.44 184 SER A N 1
ATOM 1483 C CA . SER A 1 184 ? 0.324 -8.456 -10.642 1.00 97.44 184 SER A CA 1
ATOM 1484 C C . SER A 1 184 ? -0.072 -7.827 -11.984 1.00 97.44 184 SER A C 1
ATOM 1486 O O . SER A 1 184 ? 0.633 -8.013 -12.976 1.00 97.44 184 SER A O 1
ATOM 1488 N N . GLU A 1 185 ? -1.118 -6.997 -12.009 1.00 98.00 185 GLU A N 1
ATOM 1489 C CA . GLU A 1 185 ? -1.584 -6.285 -13.203 1.00 98.00 185 GLU A CA 1
ATOM 1490 C C . GLU A 1 185 ? -0.549 -5.266 -13.699 1.00 98.00 185 GLU A C 1
ATOM 1492 O O . GLU A 1 185 ? -0.217 -5.222 -14.889 1.00 98.00 185 GLU A O 1
ATOM 1497 N N . LEU A 1 186 ? 0.039 -4.493 -12.779 1.00 98.06 186 LEU A N 1
ATOM 1498 C CA . LEU A 1 186 ? 1.112 -3.554 -13.094 1.00 98.06 186 LEU A CA 1
ATOM 1499 C C . LEU A 1 186 ? 2.341 -4.278 -13.661 1.00 98.06 186 LEU A C 1
ATOM 1501 O O . LEU A 1 186 ? 2.953 -3.809 -14.623 1.00 98.06 186 LEU A O 1
ATOM 1505 N N . THR A 1 187 ? 2.700 -5.424 -13.080 1.00 97.94 187 THR A N 1
ATOM 1506 C CA . THR A 1 187 ? 3.832 -6.240 -13.540 1.00 97.94 187 THR A CA 1
ATOM 1507 C C . THR A 1 187 ? 3.561 -6.819 -14.928 1.00 97.94 187 THR A C 1
ATOM 1509 O O . THR A 1 187 ? 4.417 -6.713 -15.806 1.00 97.94 187 THR A O 1
ATOM 1512 N N . SER A 1 188 ? 2.354 -7.343 -15.164 1.00 98.31 188 SER A N 1
ATOM 1513 C CA . SER A 1 188 ? 1.917 -7.842 -16.474 1.00 98.31 188 SER A CA 1
ATOM 1514 C C . SER A 1 188 ? 1.961 -6.747 -17.543 1.00 98.31 188 SER A C 1
ATOM 1516 O O . SER A 1 188 ? 2.499 -6.958 -18.628 1.00 98.31 188 SER A O 1
ATOM 1518 N N . THR A 1 189 ? 1.465 -5.549 -17.223 1.00 98.06 189 THR A N 1
ATOM 1519 C CA . THR A 1 189 ? 1.465 -4.401 -18.144 1.00 98.06 189 THR A CA 1
ATOM 1520 C C . THR A 1 189 ? 2.886 -3.971 -18.509 1.00 98.06 189 THR A C 1
ATOM 1522 O O . THR A 1 189 ? 3.183 -3.735 -19.678 1.00 98.06 189 THR A O 1
ATOM 1525 N N . ARG A 1 190 ? 3.796 -3.918 -17.527 1.00 97.38 190 ARG A N 1
ATOM 1526 C CA . ARG A 1 190 ? 5.211 -3.590 -17.767 1.00 97.38 190 ARG A CA 1
ATOM 1527 C C . ARG A 1 190 ? 5.900 -4.617 -18.661 1.00 97.38 190 ARG A C 1
ATOM 1529 O O . ARG A 1 190 ? 6.665 -4.227 -19.537 1.00 97.38 190 ARG A O 1
ATOM 1536 N N . LEU A 1 191 ? 5.637 -5.907 -18.451 1.00 98.00 191 LEU A N 1
ATOM 1537 C CA . LEU A 1 191 ? 6.200 -6.968 -19.289 1.00 98.00 191 LEU A CA 1
ATOM 1538 C C . LEU A 1 191 ? 5.703 -6.868 -20.733 1.00 98.00 191 LEU A C 1
ATOM 1540 O O . LEU A 1 191 ? 6.514 -6.960 -21.649 1.00 98.00 191 LEU A O 1
ATOM 1544 N N . LEU A 1 192 ? 4.408 -6.606 -20.931 1.00 98.19 192 LEU A N 1
ATOM 1545 C CA . LEU A 1 192 ? 3.827 -6.420 -22.261 1.00 98.19 192 LEU A CA 1
ATOM 1546 C C . LEU A 1 192 ? 4.458 -5.226 -22.993 1.00 98.19 192 LEU A C 1
ATOM 1548 O O . LEU A 1 192 ? 4.872 -5.357 -24.140 1.00 98.19 192 LEU A O 1
ATOM 1552 N N . GLN A 1 193 ? 4.618 -4.086 -22.315 1.00 98.12 193 GLN A N 1
ATOM 1553 C CA . GLN A 1 193 ? 5.273 -2.907 -22.895 1.00 98.12 193 GLN A CA 1
ATOM 1554 C C . GLN A 1 193 ? 6.741 -3.161 -23.258 1.00 98.12 193 GLN A C 1
ATOM 1556 O O . GLN A 1 193 ? 7.211 -2.691 -24.292 1.00 98.12 193 GLN A O 1
ATOM 1561 N N . LEU A 1 194 ? 7.480 -3.895 -22.420 1.00 98.00 194 LEU A N 1
ATOM 1562 C CA . LEU A 1 194 ? 8.869 -4.254 -22.712 1.00 98.00 194 LEU A CA 1
ATOM 1563 C C . LEU A 1 194 ? 8.980 -5.177 -23.926 1.00 98.00 194 LEU A C 1
ATOM 1565 O O . LEU A 1 194 ? 9.914 -5.021 -24.713 1.00 98.00 194 LEU A O 1
ATOM 1569 N N . ASP A 1 195 ? 8.044 -6.111 -24.085 1.00 98.00 195 ASP A N 1
ATOM 1570 C CA . ASP A 1 195 ? 8.004 -6.987 -25.252 1.00 98.00 195 ASP A CA 1
ATOM 1571 C C . ASP A 1 195 ? 7.704 -6.198 -26.532 1.00 98.00 195 ASP A C 1
ATOM 1573 O O . ASP A 1 195 ? 8.409 -6.338 -27.528 1.00 98.00 195 ASP A O 1
ATOM 1577 N N . GLU A 1 196 ? 6.751 -5.267 -26.482 1.00 98.25 196 GLU A N 1
ATOM 1578 C CA . GLU A 1 196 ? 6.433 -4.404 -27.622 1.00 98.25 196 GLU A CA 1
ATOM 1579 C C . GLU A 1 196 ? 7.611 -3.502 -28.024 1.00 98.25 196 GLU A C 1
ATOM 1581 O O . GLU A 1 196 ? 7.969 -3.428 -29.202 1.00 98.25 196 GLU A O 1
ATOM 1586 N N . VAL A 1 197 ? 8.301 -2.895 -27.051 1.00 97.75 197 VAL A N 1
ATOM 1587 C CA . VAL A 1 197 ? 9.535 -2.132 -27.307 1.00 97.75 197 VAL A CA 1
ATOM 1588 C C . VAL A 1 197 ? 10.604 -3.027 -27.934 1.00 97.75 197 VAL A C 1
ATOM 1590 O O . VAL A 1 197 ? 11.248 -2.629 -28.906 1.00 97.75 197 VAL A O 1
ATOM 1593 N N . ARG A 1 198 ? 10.786 -4.249 -27.426 1.00 97.19 198 ARG A N 1
ATOM 1594 C CA . ARG A 1 198 ? 11.754 -5.204 -27.972 1.00 97.19 198 ARG A CA 1
ATOM 1595 C C . ARG A 1 198 ? 11.425 -5.595 -29.414 1.00 97.19 198 ARG A C 1
ATOM 1597 O O . ARG A 1 198 ? 12.333 -5.615 -30.243 1.00 97.19 198 ARG A O 1
ATOM 1604 N N . ASN A 1 199 ? 10.159 -5.864 -29.717 1.00 96.75 199 ASN A N 1
ATOM 1605 C CA . ASN A 1 199 ? 9.697 -6.206 -31.062 1.00 96.75 199 ASN A CA 1
ATOM 1606 C C . ASN A 1 199 ? 9.918 -5.033 -32.029 1.00 96.75 199 ASN A C 1
ATOM 1608 O O . ASN A 1 199 ? 10.543 -5.213 -33.072 1.00 96.75 199 ASN A O 1
ATOM 1612 N N . SER A 1 200 ? 9.566 -3.808 -31.624 1.00 96.88 200 SER A N 1
ATOM 1613 C CA . SER A 1 200 ? 9.836 -2.609 -32.433 1.00 96.88 200 SER A CA 1
ATOM 1614 C C . SER A 1 200 ? 11.333 -2.395 -32.709 1.00 96.88 200 SER A C 1
ATOM 1616 O O . SER A 1 200 ? 11.724 -2.012 -33.812 1.00 96.88 200 SER A O 1
ATOM 1618 N N . LEU A 1 201 ? 12.202 -2.703 -31.738 1.00 96.69 201 LEU A N 1
ATOM 1619 C CA . LEU A 1 201 ? 13.652 -2.612 -31.903 1.00 96.69 201 LEU A CA 1
ATOM 1620 C C . LEU A 1 201 ? 14.183 -3.654 -32.899 1.00 96.69 201 LEU A C 1
ATOM 1622 O O . LEU A 1 201 ? 15.096 -3.355 -33.673 1.00 96.69 201 LEU A O 1
ATOM 1626 N N . PHE A 1 202 ? 13.622 -4.866 -32.906 1.00 96.56 202 PHE A N 1
ATOM 1627 C CA . PHE A 1 202 ? 13.956 -5.886 -33.902 1.00 96.56 202 PHE A CA 1
ATOM 1628 C C . PHE A 1 202 ? 13.556 -5.462 -35.317 1.00 96.56 202 PHE A C 1
ATOM 1630 O O . PHE A 1 202 ? 14.351 -5.649 -36.242 1.00 96.56 202 PHE A O 1
ATOM 1637 N N . ASP A 1 203 ? 12.396 -4.834 -35.492 1.00 95.00 203 ASP A N 1
ATOM 1638 C CA . ASP A 1 203 ? 11.944 -4.346 -36.799 1.00 95.00 203 ASP A CA 1
ATOM 1639 C C . ASP A 1 203 ? 12.850 -3.231 -37.335 1.00 95.00 203 ASP A C 1
ATOM 1641 O O . ASP A 1 203 ? 13.252 -3.240 -38.506 1.00 95.00 203 ASP A O 1
ATOM 1645 N N . VAL A 1 204 ? 13.250 -2.300 -36.462 1.00 96.38 204 VAL A N 1
ATOM 1646 C CA . VAL A 1 204 ? 14.200 -1.230 -36.800 1.00 96.38 204 VAL A CA 1
ATOM 1647 C C . VAL A 1 204 ? 15.559 -1.809 -37.191 1.00 96.38 204 VAL A C 1
ATOM 1649 O O . VAL A 1 204 ? 16.115 -1.426 -38.221 1.00 96.38 204 VAL A O 1
ATOM 1652 N N . ASN A 1 205 ? 16.086 -2.762 -36.420 1.00 96.12 205 ASN A N 1
ATOM 1653 C CA . ASN A 1 205 ? 17.363 -3.408 -36.730 1.00 96.12 205 ASN A CA 1
ATOM 1654 C C . ASN A 1 205 ? 17.309 -4.183 -38.052 1.00 96.12 205 ASN A C 1
ATOM 1656 O O . ASN A 1 205 ? 18.250 -4.117 -38.843 1.00 96.12 205 ASN A O 1
ATOM 1660 N N . SER A 1 206 ? 16.200 -4.873 -38.319 1.00 96.12 206 SER A N 1
ATOM 1661 C CA . SER A 1 206 ? 15.988 -5.593 -39.580 1.00 96.12 206 SER A CA 1
ATOM 1662 C C . SER A 1 206 ? 15.939 -4.628 -40.769 1.00 96.12 206 SER A C 1
ATOM 1664 O O . SER A 1 206 ? 16.575 -4.866 -41.798 1.00 96.12 206 SER A O 1
ATOM 1666 N N . SER A 1 207 ? 15.265 -3.488 -40.601 1.00 97.25 207 SER A N 1
ATOM 1667 C CA . SER A 1 207 ? 15.207 -2.415 -41.601 1.00 97.25 207 SER A CA 1
ATOM 1668 C C . SER A 1 207 ? 16.586 -1.801 -41.864 1.00 97.25 207 SER A C 1
ATOM 1670 O O . SER A 1 207 ? 16.970 -1.597 -43.015 1.00 97.25 207 SER A O 1
ATOM 1672 N N . LEU A 1 208 ? 17.370 -1.558 -40.809 1.00 96.38 208 LEU A N 1
ATOM 1673 C CA . LEU A 1 208 ? 18.731 -1.035 -40.917 1.00 96.38 208 LEU A CA 1
ATOM 1674 C C . LEU A 1 208 ? 19.672 -2.027 -41.616 1.00 96.38 208 LEU A C 1
ATOM 1676 O O . LEU A 1 208 ? 20.475 -1.624 -42.456 1.00 96.38 208 LEU A O 1
ATOM 1680 N N . ALA A 1 209 ? 19.560 -3.321 -41.310 1.00 95.19 209 ALA A N 1
ATOM 1681 C CA . ALA A 1 209 ? 20.327 -4.368 -41.982 1.00 95.19 209 ALA A CA 1
ATOM 1682 C C . ALA A 1 209 ? 19.983 -4.447 -43.479 1.00 95.19 209 ALA A C 1
ATOM 1684 O O . ALA A 1 209 ? 20.887 -4.529 -44.314 1.00 95.19 209 ALA A O 1
ATOM 1685 N N . SER A 1 210 ? 18.695 -4.347 -43.826 1.00 97.31 210 SER A N 1
ATOM 1686 C CA . SER A 1 210 ? 18.238 -4.277 -45.218 1.00 97.31 210 SER A CA 1
ATOM 1687 C C . SER A 1 210 ? 18.817 -3.059 -45.946 1.00 97.31 210 SER A C 1
ATOM 1689 O O . SER A 1 210 ? 19.399 -3.205 -47.022 1.00 97.31 210 SER A O 1
ATOM 1691 N N . LEU A 1 211 ? 18.760 -1.873 -45.329 1.00 96.25 211 LEU A N 1
ATOM 1692 C CA . LEU A 1 211 ? 19.347 -0.650 -45.879 1.00 96.25 211 LEU A CA 1
ATOM 1693 C C . LEU A 1 211 ? 20.867 -0.773 -46.068 1.00 96.25 211 LEU A C 1
ATOM 1695 O O . LEU A 1 211 ? 21.393 -0.379 -47.107 1.00 96.25 211 LEU A O 1
ATOM 1699 N N . SER A 1 212 ? 21.573 -1.348 -45.091 1.00 96.81 212 SER A N 1
ATOM 1700 C CA . SER A 1 212 ? 23.017 -1.605 -45.173 1.00 96.81 212 SER A CA 1
ATOM 1701 C C . SER A 1 212 ? 23.358 -2.519 -46.356 1.00 96.81 212 SER A C 1
ATOM 1703 O O . SER A 1 212 ? 24.281 -2.231 -47.120 1.00 96.81 212 SER A O 1
ATOM 1705 N N . SER A 1 213 ? 22.556 -3.568 -46.575 1.00 97.06 213 SER A N 1
ATOM 1706 C CA . SER A 1 213 ? 22.687 -4.456 -47.734 1.00 97.06 213 SER A CA 1
ATOM 1707 C C . SER A 1 213 ? 22.461 -3.720 -49.060 1.00 97.06 213 SER A C 1
ATOM 1709 O O . SER A 1 213 ? 23.265 -3.865 -49.980 1.00 97.06 213 SER A O 1
ATOM 1711 N N . GLN A 1 214 ? 21.411 -2.898 -49.162 1.00 97.69 214 GLN A N 1
ATOM 1712 C CA . GLN A 1 214 ? 21.137 -2.091 -50.361 1.00 97.69 214 GLN A CA 1
ATOM 1713 C C . GLN A 1 214 ? 22.274 -1.105 -50.650 1.00 97.69 214 GLN A C 1
ATOM 1715 O O . GLN A 1 214 ? 22.713 -0.958 -51.790 1.00 97.69 214 GLN A O 1
ATOM 1720 N N . LEU A 1 215 ? 22.797 -0.449 -49.614 1.00 92.94 215 LEU A N 1
ATOM 1721 C CA . LEU A 1 215 ? 23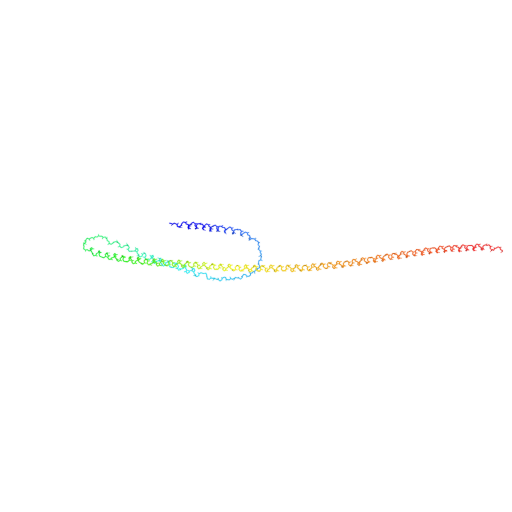.908 0.482 -49.747 1.00 92.94 215 LEU A CA 1
ATOM 1722 C C . LEU A 1 215 ? 25.179 -0.233 -50.233 1.00 92.94 215 LEU A C 1
ATOM 1724 O O . LEU A 1 215 ? 25.860 0.270 -51.129 1.00 92.94 215 LEU A O 1
ATOM 1728 N N . ALA A 1 216 ? 25.477 -1.420 -49.694 1.00 96.06 216 ALA A N 1
ATOM 1729 C CA . ALA A 1 216 ? 26.598 -2.244 -50.142 1.00 96.06 216 ALA A CA 1
ATOM 1730 C C . ALA A 1 216 ? 26.474 -2.626 -51.629 1.00 96.06 216 ALA A C 1
ATOM 1732 O O . ALA A 1 216 ? 27.457 -2.550 -52.373 1.00 96.06 216 ALA A O 1
ATOM 1733 N N . GLU A 1 217 ? 25.268 -2.967 -52.085 1.00 97.12 217 GLU A N 1
ATOM 1734 C CA . GLU A 1 217 ? 24.985 -3.258 -53.492 1.00 97.12 217 GLU A CA 1
ATOM 1735 C C . GLU A 1 217 ? 25.201 -2.031 -54.395 1.00 97.12 217 GLU A C 1
ATOM 1737 O O . GLU A 1 217 ? 25.890 -2.123 -55.419 1.00 97.12 217 GLU A O 1
ATOM 1742 N N . VAL A 1 218 ? 24.692 -0.861 -53.992 1.00 95.81 218 VAL A N 1
ATOM 1743 C CA . VAL A 1 218 ? 24.890 0.405 -54.717 1.00 95.81 218 VAL A CA 1
ATOM 1744 C C . VAL A 1 218 ? 26.377 0.749 -54.816 1.00 95.81 218 VAL A C 1
ATOM 1746 O O . VAL A 1 218 ? 26.866 1.063 -55.905 1.00 95.81 218 VAL A O 1
ATOM 1749 N N . PHE A 1 219 ? 27.136 0.627 -53.724 1.00 94.38 219 PHE A N 1
ATOM 1750 C CA . PHE A 1 219 ? 28.585 0.844 -53.746 1.00 94.38 219 PHE A CA 1
ATOM 1751 C C . PHE A 1 219 ? 29.302 -0.127 -54.685 1.00 94.38 219 PHE A C 1
ATOM 1753 O O . PHE A 1 219 ? 30.177 0.291 -55.449 1.00 94.38 219 PHE A O 1
ATOM 1760 N N . ALA A 1 220 ? 28.920 -1.406 -54.682 1.00 95.25 220 ALA A N 1
ATOM 1761 C CA . ALA A 1 220 ? 29.474 -2.391 -55.603 1.00 95.25 220 ALA A CA 1
ATOM 1762 C C . ALA A 1 220 ? 29.167 -2.038 -57.068 1.00 95.25 220 ALA A C 1
ATOM 1764 O O . ALA A 1 220 ? 30.022 -2.212 -57.941 1.00 95.25 220 ALA A O 1
ATOM 1765 N N . HIS A 1 221 ? 27.975 -1.512 -57.363 1.00 95.50 221 HIS A N 1
ATOM 1766 C CA . HIS A 1 221 ? 27.632 -1.019 -58.696 1.00 95.50 221 HIS A CA 1
ATOM 1767 C C . HIS A 1 221 ? 28.466 0.213 -59.085 1.00 95.50 221 HIS A C 1
ATOM 1769 O O . HIS A 1 221 ? 29.011 0.255 -60.192 1.00 95.50 221 HIS A O 1
ATOM 1775 N N . ILE A 1 222 ? 28.594 1.209 -58.203 1.00 93.25 222 ILE A N 1
ATOM 1776 C CA . ILE A 1 222 ? 29.403 2.413 -58.456 1.00 93.25 222 ILE A CA 1
ATOM 1777 C C . ILE A 1 222 ? 30.855 2.017 -58.725 1.00 93.25 222 ILE A C 1
ATOM 1779 O O . ILE A 1 222 ? 31.420 2.440 -59.729 1.00 93.25 222 ILE A O 1
ATOM 1783 N N . ARG A 1 223 ? 31.432 1.144 -57.890 1.00 94.50 223 ARG A N 1
ATOM 1784 C CA . ARG A 1 223 ? 32.813 0.663 -58.031 1.00 94.50 223 ARG A CA 1
ATOM 1785 C C . ARG A 1 223 ? 33.053 -0.069 -59.352 1.00 94.50 223 ARG A C 1
ATOM 1787 O O . ARG A 1 223 ? 34.094 0.121 -59.974 1.00 94.50 223 ARG A O 1
ATOM 1794 N N . ARG A 1 224 ? 32.099 -0.893 -59.804 1.00 94.44 224 ARG A N 1
ATOM 1795 C CA . ARG A 1 224 ? 32.177 -1.553 -61.120 1.00 94.44 224 ARG A CA 1
ATOM 1796 C C . ARG A 1 224 ? 32.148 -0.534 -62.260 1.00 94.44 224 ARG A C 1
ATOM 1798 O O . ARG A 1 224 ? 32.967 -0.623 -63.170 1.00 94.44 224 ARG A O 1
ATOM 1805 N N . LYS A 1 225 ? 31.253 0.454 -62.186 1.00 95.44 225 LYS A N 1
ATOM 1806 C CA . LYS A 1 225 ? 31.119 1.498 -63.210 1.00 95.44 225 LYS A CA 1
ATOM 1807 C C . LYS A 1 225 ? 32.347 2.410 -63.275 1.00 95.44 225 LYS A C 1
ATOM 1809 O O . LYS A 1 225 ? 32.808 2.734 -64.363 1.00 95.44 225 LYS A O 1
ATOM 1814 N N . THR A 1 226 ? 32.920 2.793 -62.134 1.00 90.06 226 THR A N 1
ATOM 1815 C CA . THR A 1 226 ? 34.159 3.585 -62.108 1.00 90.06 226 THR A CA 1
ATOM 1816 C C . THR A 1 226 ? 35.348 2.789 -62.635 1.00 90.06 226 THR A C 1
ATOM 1818 O O . THR A 1 226 ? 36.118 3.334 -63.418 1.00 90.06 226 THR A O 1
ATOM 1821 N N . ALA A 1 227 ? 35.470 1.499 -62.300 1.00 91.88 227 ALA A N 1
ATOM 1822 C CA . ALA A 1 227 ? 36.506 0.634 -62.868 1.00 91.88 227 ALA A CA 1
ATOM 1823 C C . ALA A 1 227 ? 36.401 0.530 -64.401 1.00 91.88 227 ALA A C 1
ATOM 1825 O O . ALA A 1 227 ? 37.415 0.630 -65.089 1.00 91.88 227 ALA A O 1
ATOM 1826 N N . GLN A 1 228 ? 35.184 0.400 -64.942 1.00 91.75 228 GLN A N 1
ATOM 1827 C CA . GLN A 1 228 ? 34.939 0.422 -66.390 1.00 91.75 228 GLN A CA 1
ATOM 1828 C C . GLN A 1 228 ? 35.325 1.766 -67.024 1.00 91.75 228 GLN A C 1
ATOM 1830 O O . GLN A 1 228 ? 36.018 1.781 -68.037 1.00 91.75 228 GLN A O 1
ATOM 1835 N N . ASN A 1 229 ? 34.944 2.892 -66.415 1.00 88.25 229 ASN A N 1
ATOM 1836 C CA . ASN A 1 229 ? 35.304 4.220 -66.922 1.00 88.25 229 ASN A CA 1
ATOM 1837 C C . ASN A 1 229 ? 36.822 4.455 -66.919 1.00 88.25 229 ASN A C 1
ATOM 1839 O O . ASN A 1 229 ? 37.353 5.029 -67.865 1.00 88.25 229 ASN A O 1
ATOM 1843 N N . VAL A 1 230 ? 37.531 3.990 -65.884 1.00 90.25 230 VAL A N 1
ATOM 1844 C CA . VAL A 1 230 ? 38.998 4.073 -65.829 1.00 90.25 230 VAL A CA 1
ATOM 1845 C C . VAL A 1 230 ? 39.623 3.231 -66.942 1.00 90.25 230 VAL A C 1
ATOM 1847 O O . VAL A 1 230 ? 40.497 3.727 -67.646 1.00 90.25 230 VAL A O 1
ATOM 1850 N N . GLN A 1 231 ? 39.144 2.004 -67.167 1.00 89.06 231 GLN A N 1
ATOM 1851 C CA . GLN A 1 231 ? 39.605 1.163 -68.281 1.00 89.06 231 GLN A CA 1
ATOM 1852 C C . GLN A 1 231 ? 39.402 1.840 -69.643 1.00 89.06 231 GLN A C 1
ATOM 1854 O O . GLN A 1 231 ? 40.325 1.848 -70.452 1.00 89.06 231 GLN A O 1
ATOM 1859 N N . LEU A 1 232 ? 38.241 2.463 -69.872 1.00 85.94 232 LEU A N 1
ATOM 1860 C CA . LEU A 1 232 ? 37.973 3.225 -71.097 1.00 85.94 232 LEU A CA 1
ATOM 1861 C C . LEU A 1 232 ? 38.928 4.417 -71.247 1.00 85.94 232 LEU A C 1
ATOM 1863 O O . LEU A 1 232 ? 39.528 4.571 -72.302 1.00 85.94 232 LEU A O 1
ATOM 1867 N N . SER A 1 233 ? 39.160 5.191 -70.180 1.00 86.81 233 SER A N 1
ATOM 1868 C CA . SER A 1 233 ? 40.107 6.316 -70.223 1.00 86.81 233 SER A CA 1
ATOM 1869 C C . SER A 1 233 ? 41.552 5.882 -70.501 1.00 86.81 233 SER A C 1
ATOM 1871 O O . SER A 1 233 ? 42.270 6.563 -71.227 1.00 86.81 233 SER A O 1
ATOM 1873 N N . ILE A 1 234 ? 41.981 4.731 -69.970 1.00 86.69 234 ILE A N 1
ATOM 1874 C CA . ILE A 1 234 ? 43.300 4.155 -70.265 1.00 86.69 234 ILE A CA 1
ATOM 1875 C C . ILE A 1 234 ? 43.367 3.727 -71.734 1.00 86.69 234 ILE A C 1
ATOM 1877 O O . ILE A 1 234 ? 44.371 3.983 -72.395 1.00 86.69 234 ILE A O 1
ATOM 1881 N N . LEU A 1 235 ? 42.302 3.111 -72.254 1.00 84.75 235 LEU A N 1
ATOM 1882 C CA . LEU A 1 235 ? 42.216 2.724 -73.659 1.00 84.75 235 LEU A CA 1
ATOM 1883 C C . LEU A 1 235 ? 42.293 3.950 -74.583 1.00 84.75 235 LEU A C 1
ATOM 1885 O O . LEU A 1 235 ? 43.044 3.916 -75.554 1.00 84.75 235 LEU A O 1
ATOM 1889 N N . ASP A 1 236 ? 41.601 5.041 -74.245 1.00 81.06 236 ASP A N 1
ATOM 1890 C CA . ASP A 1 236 ? 41.657 6.308 -74.985 1.00 81.06 236 ASP A CA 1
ATOM 1891 C C . ASP A 1 236 ? 43.075 6.900 -74.989 1.00 81.06 236 ASP A C 1
ATOM 1893 O O . ASP A 1 236 ? 43.565 7.331 -76.035 1.00 81.06 236 ASP A O 1
ATOM 1897 N N . VAL A 1 237 ? 43.776 6.869 -73.847 1.00 84.44 237 VAL A N 1
ATOM 1898 C CA . VAL A 1 237 ? 45.175 7.322 -73.747 1.00 84.44 237 VAL A CA 1
ATOM 1899 C C . VAL A 1 237 ? 46.101 6.458 -74.609 1.00 84.44 237 VAL A C 1
ATOM 1901 O O . VAL A 1 237 ? 46.920 7.001 -75.348 1.00 84.44 237 VAL A O 1
ATOM 1904 N N . ILE A 1 238 ? 45.957 5.129 -74.569 1.00 82.75 238 ILE A N 1
ATOM 1905 C CA . ILE A 1 238 ? 46.775 4.203 -75.371 1.00 82.75 238 ILE A CA 1
ATOM 1906 C C . ILE A 1 238 ? 46.518 4.398 -76.871 1.00 82.75 238 ILE A C 1
ATOM 1908 O O . ILE A 1 238 ? 47.466 4.453 -77.655 1.00 82.75 238 ILE A O 1
ATOM 1912 N N . LEU A 1 239 ? 45.254 4.521 -77.285 1.00 79.06 239 LEU A N 1
ATOM 1913 C CA . LEU A 1 239 ? 44.890 4.754 -78.685 1.00 79.06 239 LEU A CA 1
ATOM 1914 C C . LEU A 1 239 ? 45.396 6.112 -79.180 1.00 79.06 239 LEU A C 1
ATOM 1916 O O . LEU A 1 239 ? 45.908 6.205 -80.299 1.00 79.06 239 LEU A O 1
ATOM 1920 N N . SER A 1 240 ? 45.313 7.151 -78.343 1.00 79.12 240 SER A N 1
ATOM 1921 C CA . SER A 1 240 ? 45.884 8.461 -78.657 1.00 79.12 240 SER A CA 1
ATOM 1922 C C . SER A 1 240 ? 47.405 8.391 -78.820 1.00 79.12 240 SER A C 1
ATOM 1924 O O . SER A 1 240 ? 47.939 9.020 -79.734 1.00 79.12 240 SER A O 1
ATOM 1926 N N . ASP A 1 241 ? 48.107 7.626 -77.980 1.00 77.75 241 ASP A N 1
ATOM 1927 C CA . ASP A 1 241 ? 49.563 7.478 -78.073 1.00 77.75 241 ASP A CA 1
ATOM 1928 C C . ASP A 1 241 ? 49.985 6.687 -79.321 1.00 77.75 241 ASP A C 1
ATOM 1930 O O . ASP A 1 241 ? 50.883 7.110 -80.047 1.00 77.75 241 ASP A O 1
ATOM 1934 N N . GLN A 1 242 ? 49.282 5.599 -79.661 1.00 74.81 242 GLN A N 1
ATOM 1935 C CA . GLN A 1 242 ? 49.548 4.859 -80.902 1.00 74.81 242 GLN A CA 1
ATOM 1936 C C . GLN A 1 242 ? 49.295 5.698 -82.158 1.00 74.81 242 GLN A C 1
ATOM 1938 O O . GLN A 1 242 ? 50.071 5.625 -83.114 1.00 74.81 242 GLN A O 1
ATOM 1943 N N . CYS A 1 243 ? 48.245 6.525 -82.161 1.00 74.38 243 CYS A N 1
ATOM 1944 C CA . CYS A 1 243 ? 47.988 7.462 -83.252 1.00 74.38 243 CYS A CA 1
ATOM 1945 C C . CYS A 1 243 ? 49.141 8.468 -83.394 1.00 74.38 243 CYS A C 1
ATOM 1947 O O . CYS A 1 243 ? 49.664 8.668 -84.492 1.00 74.38 243 CYS A O 1
ATOM 1949 N N . ASN A 1 244 ? 49.612 9.025 -82.274 1.00 72.25 244 ASN A N 1
ATOM 1950 C CA . ASN A 1 244 ? 50.746 9.946 -82.255 1.00 72.25 244 ASN A CA 1
ATOM 1951 C C . ASN A 1 244 ? 52.046 9.281 -82.733 1.00 72.25 244 ASN A C 1
ATOM 1953 O O . ASN A 1 244 ? 52.759 9.872 -83.542 1.00 72.25 244 ASN A O 1
ATOM 1957 N N . GLN A 1 245 ? 52.340 8.046 -82.311 1.00 73.31 245 GLN A N 1
ATOM 1958 C CA . GLN A 1 245 ? 53.520 7.299 -82.766 1.00 73.31 245 GLN A CA 1
ATOM 1959 C C . GLN A 1 245 ? 53.456 6.961 -84.264 1.00 73.31 245 GLN A C 1
ATOM 1961 O O . GLN A 1 245 ? 54.450 7.122 -84.972 1.00 73.31 245 GLN A O 1
ATOM 1966 N N . SER A 1 246 ? 52.291 6.550 -84.776 1.00 77.25 246 SER A N 1
ATOM 1967 C CA . SER A 1 246 ? 52.088 6.271 -86.206 1.00 77.25 246 SER A CA 1
ATOM 1968 C C . SER A 1 246 ? 52.226 7.535 -87.067 1.00 77.25 246 SER A C 1
ATOM 1970 O O . SER A 1 246 ? 52.866 7.516 -88.125 1.00 77.25 246 SER A O 1
ATOM 1972 N N . CYS A 1 247 ? 51.688 8.663 -86.594 1.00 70.75 247 CYS A N 1
ATOM 1973 C CA . CYS A 1 247 ? 51.867 9.969 -87.226 1.00 70.75 247 CYS A CA 1
ATOM 1974 C C . CYS A 1 247 ? 53.334 10.411 -87.201 1.00 70.75 247 CYS A C 1
ATOM 1976 O O . CYS A 1 247 ? 53.856 10.828 -88.233 1.00 70.75 247 CYS A O 1
ATOM 1978 N N . ALA A 1 248 ? 54.021 10.264 -86.064 1.00 67.50 248 ALA A N 1
ATOM 1979 C CA . ALA A 1 248 ? 55.440 10.580 -85.942 1.00 67.50 248 ALA A CA 1
ATOM 1980 C C . ALA A 1 248 ? 56.289 9.735 -86.904 1.00 67.50 248 ALA A C 1
ATOM 1982 O O . ALA A 1 248 ? 57.121 10.283 -87.621 1.00 67.50 248 ALA A O 1
ATOM 1983 N N . TYR A 1 249 ? 56.028 8.428 -86.998 1.00 73.88 249 TYR A N 1
ATOM 1984 C CA . TYR A 1 249 ? 56.721 7.526 -87.924 1.00 73.88 249 TYR A CA 1
ATOM 1985 C C . TYR A 1 249 ? 56.460 7.859 -89.403 1.00 73.88 249 TYR A C 1
ATOM 1987 O O . TYR A 1 249 ? 57.353 7.775 -90.247 1.00 73.88 249 TYR A O 1
ATOM 1995 N N . SER A 1 250 ? 55.234 8.257 -89.742 1.00 76.75 250 SER A N 1
ATOM 1996 C CA . SER A 1 250 ? 54.891 8.669 -91.108 1.00 76.75 250 SER A CA 1
ATOM 1997 C C . SER A 1 250 ? 55.545 10.005 -91.477 1.00 76.75 250 SER A C 1
ATOM 1999 O O . SER A 1 250 ? 56.021 10.173 -92.600 1.00 76.75 250 SER A O 1
ATOM 2001 N N . LEU A 1 251 ? 55.627 10.938 -90.522 1.00 69.44 251 LEU A N 1
ATOM 2002 C CA . LEU A 1 251 ? 56.306 12.222 -90.689 1.00 69.44 251 LEU A CA 1
ATOM 2003 C C . LEU A 1 251 ? 57.823 12.072 -90.814 1.00 69.44 251 LEU A C 1
ATOM 2005 O O . LEU A 1 251 ? 58.414 12.763 -91.641 1.00 69.44 251 LEU A O 1
ATOM 2009 N N . THR A 1 252 ? 58.460 11.169 -90.063 1.00 76.56 252 THR A N 1
ATOM 2010 C CA . THR A 1 252 ? 59.901 10.909 -90.219 1.00 76.56 252 THR A CA 1
ATOM 2011 C C . THR A 1 252 ? 60.201 10.292 -91.580 1.00 76.56 252 THR A C 1
ATOM 2013 O O . THR A 1 252 ? 61.062 10.805 -92.287 1.00 76.56 252 THR A O 1
ATOM 2016 N N . LYS A 1 253 ? 59.416 9.300 -92.028 1.00 78.75 253 LYS A N 1
ATOM 2017 C CA . LYS A 1 253 ? 59.533 8.756 -93.394 1.00 78.75 253 LYS A CA 1
ATOM 2018 C C . LYS A 1 253 ? 59.356 9.817 -94.479 1.00 78.75 253 LYS A C 1
ATOM 2020 O O . LYS A 1 253 ? 60.088 9.808 -95.468 1.00 78.75 253 LYS A O 1
ATOM 2025 N N . LEU A 1 254 ? 58.390 10.722 -94.316 1.00 76.75 254 LEU A N 1
ATOM 2026 C CA . LEU A 1 254 ? 58.182 11.826 -95.253 1.00 76.75 254 LEU A CA 1
ATOM 2027 C C . LEU A 1 254 ? 59.361 12.810 -95.224 1.00 76.75 254 LEU A C 1
ATOM 2029 O O . LEU A 1 254 ? 59.827 13.234 -96.278 1.00 76.75 254 LEU A O 1
ATOM 2033 N N . SER A 1 255 ? 59.870 13.141 -94.036 1.00 76.19 255 SER A N 1
ATOM 2034 C CA . SER A 1 255 ? 61.043 14.001 -93.854 1.00 76.19 255 SER A CA 1
ATOM 2035 C C . SER A 1 255 ? 62.285 13.411 -94.525 1.00 76.19 255 SER A C 1
ATOM 2037 O O . SER A 1 255 ? 62.976 14.120 -95.256 1.00 76.19 255 SER A O 1
ATOM 2039 N N . ASP A 1 256 ? 62.535 12.113 -94.352 1.00 82.38 256 ASP A N 1
ATOM 2040 C CA . ASP A 1 256 ? 63.657 11.412 -94.980 1.00 82.38 256 ASP A CA 1
ATOM 2041 C C . ASP A 1 256 ? 63.528 11.406 -96.511 1.00 82.38 256 ASP A C 1
ATOM 2043 O O . ASP A 1 256 ? 64.502 11.665 -97.222 1.00 82.38 256 ASP A O 1
ATOM 2047 N N . ALA A 1 257 ? 62.314 11.202 -97.036 1.00 79.06 257 ALA A N 1
ATOM 2048 C CA . ALA A 1 257 ? 62.043 11.285 -98.471 1.00 79.06 257 ALA A CA 1
ATOM 2049 C C . ALA A 1 257 ? 62.284 12.701 -99.031 1.00 79.06 257 ALA A C 1
ATOM 2051 O O . ALA A 1 257 ? 62.899 12.856 -100.089 1.00 79.06 257 ALA A O 1
ATOM 2052 N N . ILE A 1 258 ? 61.852 13.742 -98.310 1.00 80.44 258 ILE A N 1
ATOM 2053 C CA . ILE A 1 258 ? 62.097 15.146 -98.678 1.00 80.44 258 ILE A CA 1
ATOM 2054 C C . ILE A 1 258 ? 63.599 15.455 -98.653 1.00 80.44 258 ILE A C 1
ATOM 2056 O O . ILE A 1 258 ? 64.108 16.124 -99.557 1.00 80.44 258 ILE A O 1
ATOM 2060 N N . PHE A 1 259 ? 64.326 14.964 -97.648 1.00 80.06 259 PHE A N 1
ATOM 2061 C CA . PHE A 1 259 ? 65.767 15.172 -97.542 1.00 80.06 259 PHE A CA 1
ATOM 2062 C C . PHE A 1 259 ? 66.523 14.482 -98.684 1.00 80.06 259 PHE A C 1
ATOM 2064 O O . PHE A 1 259 ? 67.382 15.103 -99.311 1.00 80.06 259 PHE A O 1
ATOM 2071 N N . GLY A 1 260 ? 66.144 13.248 -99.033 1.00 80.62 260 GLY A N 1
ATOM 2072 C CA . GLY A 1 260 ? 66.680 12.550 -100.203 1.00 80.62 260 GLY A CA 1
ATOM 2073 C C . GLY A 1 260 ? 66.443 13.323 -101.504 1.00 80.62 260 GLY A C 1
ATOM 2074 O O . GLY A 1 260 ? 67.371 13.518 -102.291 1.00 80.62 260 GLY A O 1
ATOM 2075 N N . LEU A 1 261 ? 65.231 13.853 -101.708 1.00 79.31 261 LEU A N 1
ATOM 2076 C CA . LEU A 1 261 ? 64.902 14.672 -102.879 1.00 79.31 261 LEU A CA 1
ATOM 2077 C C . LEU A 1 261 ? 65.759 15.946 -102.951 1.00 79.31 261 LEU A C 1
ATOM 2079 O O . LEU A 1 261 ? 66.251 16.303 -104.023 1.00 79.31 261 LEU A O 1
ATOM 2083 N N . LYS A 1 262 ? 65.978 16.616 -101.813 1.00 80.25 262 LYS A N 1
ATOM 2084 C CA . LYS A 1 262 ? 66.840 17.804 -101.727 1.00 80.25 262 LYS A CA 1
ATOM 2085 C C . LYS A 1 262 ? 68.268 17.494 -102.178 1.00 80.25 262 LYS A C 1
ATOM 2087 O O . LYS A 1 262 ? 68.865 18.303 -102.888 1.00 80.25 262 LYS A O 1
ATOM 2092 N N . GLU A 1 263 ? 68.790 16.324 -101.827 1.00 80.19 263 GLU A N 1
ATOM 2093 C CA . GLU A 1 263 ? 70.141 15.924 -102.220 1.00 80.19 263 GLU A CA 1
ATOM 2094 C C . GLU A 1 263 ? 70.236 15.553 -103.700 1.00 80.19 263 GLU A C 1
ATOM 2096 O O . GLU A 1 263 ? 71.174 15.974 -104.380 1.00 80.19 263 GLU A O 1
ATOM 2101 N N . HIS A 1 264 ? 69.209 14.907 -104.256 1.00 78.38 264 HIS A N 1
ATOM 2102 C CA . HIS A 1 264 ? 69.103 14.718 -105.704 1.00 78.38 264 HIS A CA 1
ATOM 2103 C C . HIS A 1 264 ? 69.037 16.048 -106.470 1.00 78.38 264 HIS A C 1
ATOM 2105 O O . HIS A 1 264 ? 69.692 16.186 -107.503 1.00 78.38 264 HIS A O 1
ATOM 2111 N N . ILE A 1 265 ? 68.317 17.051 -105.955 1.00 80.62 265 ILE A N 1
ATOM 2112 C CA . ILE A 1 265 ? 68.273 18.394 -106.554 1.00 80.62 265 ILE A CA 1
ATOM 2113 C C . ILE A 1 265 ? 69.654 19.057 -106.510 1.00 80.62 265 ILE A C 1
ATOM 2115 O O . ILE A 1 265 ? 70.077 19.622 -107.516 1.00 80.62 265 ILE A O 1
ATOM 2119 N N . LYS A 1 266 ? 70.399 18.959 -105.397 1.00 81.25 266 LYS A N 1
ATOM 2120 C CA . LYS A 1 266 ? 71.779 19.476 -105.336 1.00 81.25 266 LYS A CA 1
ATOM 2121 C C . LYS A 1 266 ? 72.681 18.815 -106.375 1.00 81.25 266 LYS A C 1
ATOM 2123 O O . LYS A 1 266 ? 73.429 19.515 -107.056 1.00 81.25 266 LYS A O 1
ATOM 2128 N N . HIS A 1 267 ? 72.592 17.493 -106.523 1.00 77.88 267 HIS A N 1
ATOM 2129 C CA . HIS A 1 267 ? 73.332 16.774 -107.558 1.00 77.88 267 HIS A CA 1
ATOM 2130 C C . HIS A 1 267 ? 72.943 17.247 -108.961 1.00 77.88 267 HIS A C 1
ATOM 2132 O O . HIS A 1 267 ? 73.827 17.512 -109.770 1.00 77.88 267 HIS A O 1
ATOM 2138 N N . LEU A 1 268 ? 71.651 17.436 -109.240 1.00 78.69 268 LEU A N 1
ATOM 2139 C CA . LEU A 1 268 ? 71.179 17.940 -110.530 1.00 78.69 268 LEU A CA 1
ATOM 2140 C C . LEU A 1 268 ? 71.712 19.352 -110.821 1.00 78.69 268 LEU A C 1
ATOM 2142 O O . LEU A 1 268 ? 72.220 19.601 -111.909 1.00 78.69 268 LEU A O 1
ATOM 2146 N N . VAL A 1 269 ? 71.661 20.259 -109.841 1.00 82.31 269 VAL A N 1
ATOM 2147 C CA . VAL A 1 269 ? 72.211 21.620 -109.962 1.00 82.31 269 VAL A CA 1
ATOM 2148 C C . VAL A 1 269 ? 73.719 21.578 -110.206 1.00 82.31 269 VAL A C 1
ATOM 2150 O O . VAL A 1 269 ? 74.215 22.303 -111.065 1.00 82.31 269 VAL A O 1
ATOM 2153 N N . SER A 1 270 ? 74.449 20.707 -109.505 1.00 80.25 270 SER A N 1
ATOM 2154 C CA . SER A 1 270 ? 75.886 20.514 -109.718 1.00 80.25 270 SER A CA 1
ATOM 2155 C C . SER A 1 270 ? 76.192 20.001 -111.129 1.00 80.25 270 SER A C 1
ATOM 2157 O O . SER A 1 270 ? 77.079 20.539 -111.788 1.00 80.25 270 SER A O 1
ATOM 2159 N N . VAL A 1 271 ? 75.423 19.032 -111.633 1.00 79.31 271 VAL A N 1
ATOM 2160 C CA . VAL A 1 271 ? 75.553 18.504 -113.001 1.00 79.31 271 VAL A CA 1
ATOM 2161 C C . VAL A 1 271 ? 75.245 19.585 -114.039 1.00 79.31 271 VAL A C 1
ATOM 2163 O O . VAL A 1 271 ? 76.003 19.746 -114.990 1.00 79.31 271 VAL A O 1
ATOM 2166 N N . VAL A 1 272 ? 74.178 20.367 -113.851 1.00 77.94 272 VAL A N 1
ATOM 2167 C CA . VAL A 1 272 ? 73.822 21.481 -114.745 1.00 77.94 272 VAL A CA 1
ATOM 2168 C C . VAL A 1 272 ? 74.905 22.560 -114.737 1.00 77.94 272 VAL A C 1
ATOM 2170 O O . VAL A 1 272 ? 75.295 23.034 -115.801 1.00 77.94 272 VAL A O 1
ATOM 2173 N N . ALA A 1 273 ? 75.443 22.915 -113.568 1.00 75.75 273 ALA A N 1
ATOM 2174 C CA . ALA A 1 273 ? 76.558 23.851 -113.461 1.00 75.75 273 ALA A CA 1
ATOM 2175 C C . ALA A 1 273 ? 77.810 23.319 -114.179 1.00 75.75 273 ALA A C 1
ATOM 2177 O O . ALA A 1 273 ? 78.453 24.058 -114.921 1.00 75.75 273 ALA A O 1
ATOM 2178 N N . PHE A 1 274 ? 78.121 22.029 -114.024 1.00 76.31 274 PHE A N 1
ATOM 2179 C CA . PHE A 1 274 ? 79.247 21.381 -114.697 1.00 76.31 274 PHE A CA 1
ATOM 2180 C C . PHE A 1 274 ? 79.074 21.355 -116.224 1.00 76.31 274 PHE A C 1
ATOM 2182 O O . PHE A 1 274 ? 80.005 21.680 -116.959 1.00 76.31 274 PHE A O 1
ATOM 2189 N N . LEU A 1 275 ? 77.868 21.048 -116.714 1.00 75.06 275 LEU A N 1
ATOM 2190 C CA . LEU A 1 275 ? 77.524 21.137 -118.137 1.00 75.06 275 LEU A CA 1
ATOM 2191 C C . LEU A 1 275 ? 77.614 22.579 -118.658 1.00 75.06 275 LEU A C 1
ATOM 2193 O O . LEU A 1 275 ? 78.097 22.792 -119.767 1.00 75.06 275 LEU A O 1
ATOM 2197 N N . GLY A 1 276 ? 77.217 23.569 -117.855 1.00 72.50 276 GLY A N 1
ATOM 2198 C CA . GLY A 1 276 ? 77.384 24.989 -118.170 1.00 72.50 276 GLY A CA 1
ATOM 2199 C C . GLY A 1 276 ? 78.855 25.400 -118.304 1.00 72.50 276 GLY A C 1
ATOM 2200 O O . GLY A 1 276 ? 79.213 26.089 -119.258 1.00 72.50 276 GLY A O 1
ATOM 2201 N N . VAL A 1 277 ? 79.728 24.926 -117.409 1.00 73.12 277 VAL A N 1
ATOM 2202 C CA . VAL A 1 277 ? 81.184 25.147 -117.499 1.00 73.12 277 VAL A CA 1
ATOM 2203 C C . VAL A 1 277 ? 81.772 24.459 -118.731 1.00 73.12 277 VAL A C 1
ATOM 2205 O O . VAL A 1 277 ? 82.557 25.071 -119.450 1.00 73.12 277 VAL A O 1
ATOM 2208 N N . LEU A 1 278 ? 81.368 23.222 -119.032 1.00 69.31 278 LEU A N 1
ATOM 2209 C CA . LEU A 1 278 ? 81.796 22.523 -120.247 1.00 69.31 278 LEU A CA 1
ATOM 2210 C C . LEU A 1 278 ? 81.343 23.244 -121.523 1.00 69.31 278 LEU A C 1
ATOM 2212 O O . LEU A 1 278 ? 82.126 23.345 -122.466 1.00 69.31 278 LEU A O 1
ATOM 2216 N N . ALA A 1 279 ? 80.126 23.790 -121.550 1.00 64.38 279 ALA A N 1
ATOM 2217 C CA . ALA A 1 279 ? 79.651 24.612 -122.659 1.00 64.38 279 ALA A CA 1
ATOM 2218 C C . ALA A 1 279 ? 80.479 25.903 -122.798 1.00 64.38 279 ALA A 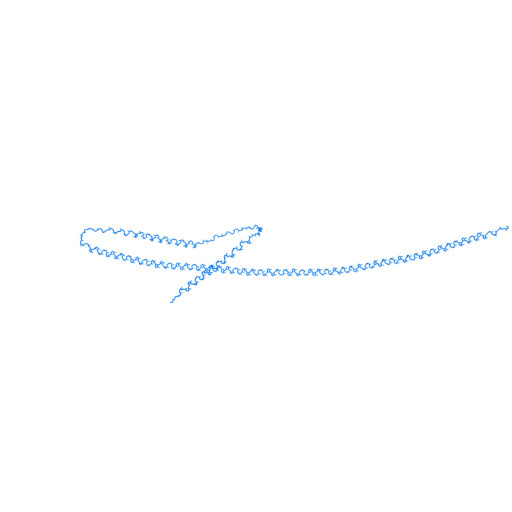C 1
ATOM 2220 O O . ALA A 1 279 ? 80.896 26.246 -123.902 1.00 64.38 279 ALA A O 1
ATOM 2221 N N . ALA A 1 280 ? 80.800 26.577 -121.688 1.00 63.59 280 ALA A N 1
ATOM 2222 C CA . ALA A 1 280 ? 81.649 27.769 -121.694 1.00 63.59 280 ALA A CA 1
ATOM 2223 C C . ALA A 1 280 ? 83.093 27.470 -122.148 1.00 63.59 280 ALA A C 1
ATOM 2225 O O . ALA A 1 280 ? 83.662 28.223 -122.937 1.00 63.59 280 ALA A O 1
ATOM 2226 N N . CYS A 1 281 ? 83.681 26.348 -121.721 1.00 62.72 281 CYS A N 1
ATOM 2227 C CA . CYS A 1 281 ? 85.017 25.924 -122.150 1.00 62.72 281 CYS A CA 1
ATOM 2228 C C . CYS A 1 281 ? 85.044 25.409 -123.600 1.00 62.72 281 CYS A C 1
ATOM 2230 O O . CYS A 1 281 ? 86.026 25.631 -124.308 1.00 62.72 281 CYS A O 1
ATOM 2232 N N . GLY A 1 282 ? 83.968 24.775 -124.074 1.00 57.34 282 GLY A N 1
ATOM 2233 C CA . GLY A 1 282 ? 83.834 24.301 -125.455 1.00 57.34 282 GLY A CA 1
ATOM 2234 C C . GLY A 1 282 ? 83.739 25.422 -126.496 1.00 57.34 282 GLY A C 1
ATOM 2235 O O . GLY A 1 282 ? 84.066 25.200 -127.661 1.00 57.34 282 GLY A O 1
ATOM 2236 N N . LEU A 1 283 ? 83.363 26.638 -126.089 1.00 52.50 283 LEU A N 1
ATOM 2237 C CA . LEU A 1 283 ? 83.328 27.806 -126.974 1.00 52.50 283 LEU A CA 1
ATOM 2238 C C . LEU A 1 283 ? 84.678 28.532 -127.128 1.00 52.50 283 LEU A C 1
ATOM 2240 O O . LEU A 1 283 ? 84.795 29.387 -128.001 1.00 52.50 283 LEU A O 1
ATOM 2244 N N . SER A 1 284 ? 85.722 28.169 -126.374 1.00 51.06 284 SER A N 1
ATOM 2245 C CA . SER A 1 284 ? 87.025 28.860 -126.441 1.00 51.06 284 SER A CA 1
ATOM 2246 C C . SER A 1 284 ? 87.962 28.364 -127.563 1.00 51.06 284 SER A C 1
ATOM 2248 O O . SER A 1 284 ? 89.041 28.913 -127.760 1.00 51.06 284 SER A O 1
ATOM 2250 N N . ASN A 1 285 ? 87.560 27.352 -128.347 1.00 49.16 285 ASN A N 1
ATOM 2251 C CA . ASN A 1 285 ? 88.384 26.772 -129.427 1.00 49.16 285 ASN A CA 1
ATOM 2252 C C . ASN A 1 285 ? 87.880 27.042 -130.859 1.00 49.16 285 ASN A C 1
ATOM 2254 O O . ASN A 1 285 ? 88.334 26.413 -131.814 1.00 49.16 285 ASN A O 1
ATOM 2258 N N . ARG A 1 286 ? 86.979 28.008 -131.051 1.00 51.19 286 ARG A N 1
ATOM 2259 C CA . ARG A 1 286 ? 86.591 28.496 -132.384 1.00 51.19 286 ARG A CA 1
ATOM 2260 C C . ARG A 1 286 ? 86.505 30.017 -132.376 1.00 51.19 286 ARG A C 1
ATOM 2262 O O . ARG A 1 286 ? 85.425 30.530 -132.164 1.00 51.19 286 ARG A O 1
ATOM 2269 N N . VAL A 1 287 ? 87.628 30.700 -132.593 1.00 46.66 287 VAL A N 1
ATOM 2270 C CA . VAL A 1 287 ? 87.807 31.830 -133.534 1.00 46.66 287 VAL A CA 1
ATOM 2271 C C . VAL A 1 287 ? 89.313 32.118 -133.562 1.00 46.66 287 VAL A C 1
ATOM 2273 O O . VAL A 1 287 ? 89.857 32.875 -132.763 1.00 46.66 287 VAL A O 1
ATOM 2276 N N . ARG A 1 288 ? 90.003 31.442 -134.478 1.00 47.59 288 ARG A N 1
ATOM 2277 C CA . ARG A 1 288 ? 91.300 31.859 -135.012 1.00 47.59 288 ARG A CA 1
ATOM 2278 C C . ARG A 1 288 ? 91.237 31.603 -136.515 1.00 47.59 288 ARG A C 1
ATOM 2280 O O . ARG A 1 288 ? 91.747 30.594 -136.988 1.00 47.59 288 ARG A O 1
ATOM 2287 N N . VAL A 1 289 ? 90.495 32.463 -137.208 1.00 43.91 289 VAL A N 1
ATOM 2288 C CA . VAL A 1 289 ? 90.595 32.760 -138.645 1.00 43.91 289 VAL A CA 1
ATOM 2289 C C . VAL A 1 289 ? 90.230 34.226 -138.794 1.00 43.91 289 VAL A C 1
ATOM 2291 O O . VAL A 1 289 ? 89.184 34.598 -138.216 1.00 43.91 289 VAL A O 1
#

Foldseek 3Di:
DDPPPVVVVVVVVVVVVVVVVVVVVPVVVPVPVPPDDDDPDDDPDDDDDPPPPPPDPPPPPVCVVVVVVVVVVVVVVVVVVVVVVVVVPPVPPPPPDPDDDDDPPCVVVVVVVVVVVVVVVVVVVVVVVVVVVVVVVVVVVVVVVVVVVVVVVVVVVVVVVVVVVVVVVVVVVVVVVVVVVVVVVVVVVVVVVVVVVVVVVVVVVVVVVVVVVVVVVVVVVVVVVVVVVVVVVVVVVVVVVVVVVVVVVVVVVVVVVVVVVVVVVVVVVVVVVVVVVVVVVVVPPPDDD

Sequence (289 aa):
MRPARSAALSWYQLKRDLDAEKSEATKDKQSEDMRSRNTEVAHPAVKRIRKTVGRGMVNLCADLIVHLSIQISVDITDTFFRAFQHRQRVDRCCGLFDEDSGTASVHNQTTAQLRDLVHNLSLEQLKYQELLNSFKSAFNQRMESLELSIAYAHNSQRSLISAQQRYYLQLIKSRDRDLDVLSSELTSTRLLQLDEVRNSLFDVNSSLASLSSQLAEVFAHIRRKTAQNVQLSILDVILSDQCNQSCAYSLTKLSDAIFGLKEHIKHLVSVVAFLGVLAACGLSNRVRV

pLDDT: mean 76.57, std 18.54, range [43.12, 98.38]